Protein AF-A0A0R1JRR0-F1 (afdb_monomer_lite)

Organism: NCBI:txid1423773

Foldseek 3Di:
DDDDDDDDDDDDDDDDDDDDDDDDDDPDDPPPPPPPDDDDDDPVRVVVVVVVVVVVVVVVVVQVVVQVVPPHHPVVCVVLVQKDPALLRVLVVVVVLVVVVCVFFAPPWDKWKKKWWQAPPVRDIDMDTSVRSNVDDLVVQAFGKMKIWMDGVVLQKIKIWIWTHHRRMTGTDDIWMAGPNHTDDPVVSLVSQLVVRLVGGPCSVVVVDGSSSVD

Structure (mmCIF, N/CA/C/O backbone):
data_AF-A0A0R1JRR0-F1
#
_entry.id   AF-A0A0R1JRR0-F1
#
loop_
_atom_site.group_PDB
_atom_site.id
_atom_site.type_symbol
_atom_site.label_atom_id
_atom_site.label_alt_id
_atom_site.label_comp_id
_atom_site.label_asym_id
_atom_site.label_entity_id
_atom_site.label_seq_id
_atom_site.pdbx_PDB_ins_code
_atom_site.Cartn_x
_atom_site.Cartn_y
_atom_site.Cartn_z
_atom_site.occupancy
_atom_site.B_iso_or_equiv
_atom_site.auth_seq_id
_atom_site.auth_comp_id
_atom_site.auth_asym_id
_atom_site.auth_atom_id
_atom_site.pdbx_PDB_model_num
ATOM 1 N N . MET A 1 1 ? 13.578 39.186 34.281 1.00 38.97 1 MET A N 1
ATOM 2 C CA . MET A 1 1 ? 14.718 38.986 35.195 1.00 38.97 1 MET A CA 1
ATOM 3 C C . MET A 1 1 ? 15.803 38.293 34.380 1.00 38.97 1 MET A C 1
ATOM 5 O O . MET A 1 1 ? 15.626 37.143 34.007 1.00 38.97 1 MET A O 1
ATOM 9 N N . GLN A 1 2 ? 16.785 39.073 33.923 1.00 30.75 2 GLN A N 1
ATOM 10 C CA . GLN A 1 2 ? 17.883 38.668 33.036 1.00 30.75 2 GLN A CA 1
ATOM 11 C C . GLN A 1 2 ? 19.064 38.155 33.863 1.00 30.75 2 GLN A C 1
ATOM 13 O O . GLN A 1 2 ? 19.367 38.751 34.894 1.00 30.75 2 GLN A O 1
ATOM 18 N N . THR A 1 3 ? 19.806 37.184 33.332 1.00 33.12 3 THR A N 1
ATOM 19 C CA . THR A 1 3 ? 21.241 37.070 33.617 1.00 33.12 3 THR A CA 1
ATOM 20 C C . THR A 1 3 ? 21.977 36.581 32.374 1.00 33.12 3 THR A C 1
ATOM 22 O O . THR A 1 3 ? 21.712 35.510 31.837 1.00 33.12 3 THR A O 1
ATOM 25 N N . ARG A 1 4 ? 22.865 37.457 31.906 1.00 28.47 4 ARG A N 1
ATOM 26 C CA . ARG A 1 4 ? 23.788 37.374 30.774 1.00 28.47 4 ARG A CA 1
ATOM 27 C C . ARG A 1 4 ? 25.174 37.216 31.403 1.00 28.47 4 ARG A C 1
ATOM 29 O O . ARG A 1 4 ? 25.480 37.968 32.322 1.00 28.47 4 ARG A O 1
ATOM 36 N N . PHE A 1 5 ? 25.978 36.260 30.949 1.00 32.44 5 PHE A N 1
ATOM 37 C CA . PHE A 1 5 ? 27.387 36.164 31.336 1.00 32.44 5 PHE A CA 1
ATOM 38 C C . PHE A 1 5 ? 28.254 36.462 30.112 1.00 32.44 5 PHE A C 1
ATOM 40 O O . PHE A 1 5 ? 28.350 35.659 29.189 1.00 32.44 5 PHE A O 1
ATOM 47 N N . GLU A 1 6 ? 28.833 37.659 30.122 1.00 31.05 6 GLU A N 1
ATOM 48 C CA . GLU A 1 6 ? 30.025 38.041 29.368 1.00 31.05 6 GLU A CA 1
ATOM 49 C C . GLU A 1 6 ? 31.234 37.759 30.265 1.00 31.05 6 GLU A C 1
ATOM 51 O O . GLU A 1 6 ? 31.183 38.039 31.464 1.00 31.05 6 GLU A O 1
ATOM 56 N N . PHE A 1 7 ? 32.315 37.219 29.702 1.00 33.34 7 PHE A N 1
ATOM 57 C CA . PHE A 1 7 ? 33.626 37.295 30.337 1.00 33.34 7 PHE A CA 1
ATOM 58 C C . PHE A 1 7 ? 34.635 37.883 29.364 1.00 33.34 7 PHE A C 1
ATOM 60 O O . PHE A 1 7 ? 34.750 37.478 28.206 1.00 33.34 7 PHE A O 1
ATOM 67 N N . ASP A 1 8 ? 35.290 38.898 29.900 1.00 30.25 8 ASP A N 1
ATOM 68 C CA . ASP A 1 8 ? 36.105 39.897 29.253 1.00 30.25 8 ASP A CA 1
ATOM 69 C C . ASP A 1 8 ? 37.567 39.444 29.152 1.00 30.25 8 ASP A C 1
ATOM 71 O O . ASP A 1 8 ? 38.044 38.590 29.904 1.00 30.25 8 ASP A O 1
ATOM 75 N N . ARG A 1 9 ? 38.278 40.042 28.200 1.00 32.22 9 ARG A N 1
ATOM 76 C CA . ARG A 1 9 ? 39.712 39.853 27.963 1.00 32.22 9 ARG A CA 1
ATOM 77 C C . ARG A 1 9 ? 40.522 40.611 29.014 1.00 32.22 9 ARG A C 1
ATOM 79 O O . ARG A 1 9 ? 40.251 41.782 29.237 1.00 32.22 9 ARG A O 1
ATOM 86 N N . MET A 1 10 ? 41.624 40.038 29.502 1.00 28.09 10 MET A N 1
ATOM 87 C CA . MET A 1 10 ? 42.799 40.833 29.881 1.00 28.09 10 MET A CA 1
ATOM 88 C C . MET A 1 10 ? 44.109 40.104 29.563 1.00 28.09 10 MET A C 1
ATOM 90 O O . MET A 1 10 ? 44.341 38.960 29.938 1.00 28.09 10 MET A O 1
ATOM 94 N N . THR A 1 11 ? 44.927 40.833 28.816 1.00 31.42 11 THR A N 1
ATOM 95 C CA . THR A 1 11 ? 46.301 40.620 28.359 1.00 31.42 11 THR A CA 1
ATOM 96 C C . THR A 1 11 ? 47.338 40.877 29.452 1.00 31.42 11 THR A C 1
ATOM 98 O O . THR A 1 11 ? 47.251 41.920 30.098 1.00 31.42 11 THR A O 1
ATOM 101 N N . THR A 1 12 ? 48.395 40.058 29.514 1.00 31.77 12 THR A N 1
ATOM 102 C CA . THR A 1 12 ? 49.757 40.511 29.873 1.00 31.77 12 THR A CA 1
ATOM 103 C C . THR A 1 12 ? 50.825 39.493 29.436 1.00 31.77 12 THR A C 1
ATOM 105 O O . THR A 1 12 ? 50.903 38.384 29.948 1.00 31.77 12 THR A O 1
ATOM 108 N N . GLU A 1 13 ? 51.664 39.906 28.490 1.00 28.34 13 GLU A N 1
ATOM 109 C CA . GLU A 1 13 ? 53.030 39.419 28.212 1.00 28.34 13 GLU A CA 1
ATOM 110 C C . GLU A 1 13 ? 54.017 40.537 28.652 1.00 28.34 13 GLU A C 1
ATOM 112 O O . GLU A 1 13 ? 53.525 41.626 28.973 1.00 28.34 13 GLU A O 1
ATOM 117 N N . PRO A 1 14 ? 55.370 40.418 28.579 1.00 44.47 14 PRO A N 1
ATOM 118 C CA . PRO A 1 14 ? 56.262 39.260 28.339 1.00 44.47 14 PRO A CA 1
ATOM 119 C C . PRO A 1 14 ? 57.506 39.226 29.285 1.00 44.47 14 PRO A C 1
ATOM 121 O O . PRO A 1 14 ? 57.771 40.183 30.011 1.00 44.47 14 PRO A O 1
ATOM 124 N N . SER A 1 15 ? 58.349 38.178 29.214 1.00 27.86 15 SER A N 1
ATOM 125 C CA . SER A 1 15 ? 59.789 38.283 28.835 1.00 27.86 15 SER A CA 1
ATOM 126 C C . SER A 1 15 ? 60.658 37.067 29.234 1.00 27.86 15 SER A C 1
ATOM 128 O O . SER A 1 15 ? 60.927 36.865 30.411 1.00 27.86 15 SER A O 1
ATOM 130 N N . ILE A 1 16 ? 61.111 36.322 28.207 1.00 30.78 16 ILE A N 1
ATOM 131 C CA . ILE A 1 16 ? 62.502 35.923 27.842 1.00 30.78 16 ILE A CA 1
ATOM 132 C C . ILE A 1 16 ? 63.359 35.280 28.968 1.00 30.78 16 ILE A C 1
ATOM 134 O O . ILE A 1 16 ? 63.593 35.889 30.000 1.00 30.78 16 ILE A O 1
ATOM 138 N N . VAL A 1 17 ?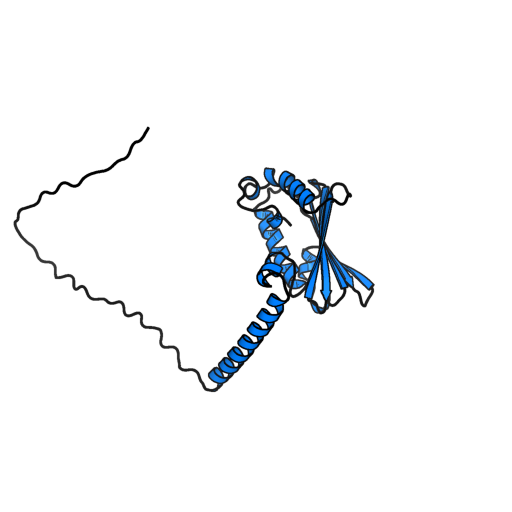 63.880 34.049 28.828 1.00 29.25 17 VAL A N 1
ATOM 139 C CA . VAL A 1 17 ? 65.135 33.697 28.114 1.00 29.25 17 VAL A CA 1
ATOM 140 C C . VAL A 1 17 ? 65.209 32.170 27.864 1.00 29.25 17 VAL A C 1
ATOM 142 O O . VAL A 1 17 ? 65.010 31.403 28.797 1.00 29.25 17 VAL A O 1
ATOM 145 N N . SER A 1 18 ? 65.554 31.813 26.611 1.00 30.66 18 SER A N 1
ATOM 146 C CA . SER A 1 18 ? 66.359 30.686 26.062 1.00 30.66 18 SER A CA 1
ATOM 147 C C . SER A 1 18 ? 66.235 29.271 26.652 1.00 30.66 18 SER A C 1
ATOM 149 O O . SER A 1 18 ? 66.223 29.080 27.851 1.00 30.66 18 SER A O 1
ATOM 151 N N . SER A 1 19 ? 66.311 28.168 25.913 1.00 30.50 19 SER A N 1
ATOM 152 C CA . SER A 1 19 ? 66.687 27.837 24.537 1.00 30.50 19 SER A CA 1
ATOM 153 C C . SER A 1 19 ? 66.460 26.327 24.460 1.00 30.50 19 SER A C 1
ATOM 155 O O . SER A 1 19 ? 66.935 25.645 25.357 1.00 30.50 19 SER A O 1
ATOM 157 N N . GLU A 1 20 ? 65.827 25.800 23.414 1.00 32.06 20 GLU A N 1
ATOM 158 C CA . GLU A 1 20 ? 66.354 24.643 22.676 1.00 32.06 20 GLU A CA 1
ATOM 159 C C . GLU A 1 20 ? 65.428 24.278 21.510 1.00 32.06 20 GLU A C 1
ATOM 161 O O . GLU A 1 20 ? 64.244 23.999 21.667 1.00 32.06 20 GLU A O 1
ATOM 166 N N . LYS A 1 21 ? 66.030 24.359 20.318 1.00 43.78 21 LYS A N 1
ATOM 167 C CA . LYS A 1 21 ? 65.751 23.646 19.066 1.00 43.78 21 LYS A CA 1
ATOM 168 C C . LYS A 1 21 ? 64.541 22.711 19.107 1.00 43.78 21 LYS A C 1
ATOM 170 O O . LYS A 1 21 ? 64.605 21.739 19.834 1.00 43.78 21 LYS A O 1
ATOM 175 N N . HIS A 1 22 ? 63.569 22.903 18.218 1.00 35.38 22 HIS A N 1
ATOM 176 C CA . HIS A 1 22 ? 63.036 21.867 17.317 1.00 35.38 22 HIS A CA 1
ATOM 177 C C . HIS A 1 22 ? 62.419 22.572 16.099 1.00 35.38 22 HIS A C 1
ATOM 179 O O . HIS A 1 22 ? 61.974 23.714 16.185 1.00 35.38 22 HIS A O 1
ATOM 185 N N . GLY A 1 23 ? 62.559 21.929 14.943 1.00 34.88 23 GLY A N 1
ATOM 186 C CA . GLY A 1 23 ? 62.540 22.545 13.621 1.00 34.88 23 GLY A CA 1
ATOM 187 C C . GLY A 1 23 ? 61.256 23.274 13.238 1.00 34.88 23 GLY A C 1
ATOM 188 O O . GLY A 1 23 ? 60.168 22.997 13.734 1.00 34.88 23 GLY A O 1
ATOM 189 N N . ALA A 1 24 ? 61.432 24.199 12.297 1.00 34.38 24 ALA A N 1
ATOM 190 C CA . ALA A 1 24 ? 60.369 24.848 11.551 1.00 34.38 24 ALA A CA 1
ATOM 191 C C . ALA A 1 24 ? 59.314 23.822 11.114 1.00 34.38 24 ALA A C 1
ATOM 193 O O . ALA A 1 24 ? 59.644 22.855 10.432 1.00 34.38 24 ALA A O 1
ATOM 194 N N . ILE A 1 25 ? 58.057 24.044 11.501 1.00 35.56 25 ILE A N 1
ATOM 195 C CA . ILE A 1 25 ? 56.919 23.319 10.936 1.00 35.56 25 ILE A CA 1
ATOM 196 C C . ILE A 1 25 ? 56.770 23.833 9.501 1.00 35.56 25 ILE A C 1
ATOM 198 O O . ILE A 1 25 ? 56.432 25.008 9.319 1.00 35.56 25 ILE A O 1
ATOM 202 N N . PRO A 1 26 ? 57.028 23.016 8.467 1.00 38.56 26 PRO A N 1
ATOM 203 C CA . PRO A 1 26 ? 56.685 23.404 7.120 1.00 38.56 26 PRO A CA 1
ATOM 204 C C . PRO A 1 26 ? 55.168 23.273 7.000 1.00 38.56 26 PRO A C 1
ATOM 206 O O . PRO A 1 26 ? 54.603 22.184 7.095 1.00 38.56 26 PRO A O 1
ATOM 209 N N . VAL A 1 27 ? 54.496 24.401 6.787 1.00 47.56 27 VAL A N 1
ATOM 210 C CA . VAL A 1 27 ? 53.149 24.410 6.220 1.00 47.56 27 VAL A CA 1
ATOM 211 C C . VAL A 1 27 ? 53.297 23.924 4.782 1.00 47.56 27 VAL A C 1
ATOM 213 O O . VAL A 1 27 ? 53.654 24.688 3.891 1.00 47.56 27 VAL A O 1
ATOM 216 N N . THR A 1 28 ? 53.143 22.625 4.552 1.00 49.25 28 THR A N 1
ATOM 217 C CA . THR A 1 28 ? 53.031 22.068 3.200 1.00 49.25 28 THR A CA 1
ATOM 218 C C . THR A 1 28 ? 52.391 20.694 3.263 1.00 49.25 28 THR A C 1
ATOM 220 O O . THR A 1 28 ? 53.053 19.681 3.436 1.00 49.25 28 THR A O 1
ATOM 223 N N . ALA A 1 29 ? 51.079 20.675 3.089 1.00 44.16 29 ALA A N 1
ATOM 224 C CA . ALA A 1 29 ? 50.397 19.606 2.383 1.00 44.16 29 ALA A CA 1
ATOM 225 C C . ALA A 1 29 ? 49.039 20.163 1.970 1.00 44.16 29 ALA A C 1
ATOM 227 O O . ALA A 1 29 ? 48.036 20.010 2.661 1.00 44.16 29 ALA A O 1
ATOM 228 N N . THR A 1 30 ? 49.017 20.857 0.834 1.00 50.59 30 THR A N 1
ATOM 229 C CA . THR A 1 30 ? 47.833 20.834 -0.018 1.00 50.59 30 THR A CA 1
ATOM 230 C C . THR A 1 30 ? 47.628 19.360 -0.335 1.00 50.59 30 THR A C 1
ATOM 232 O O . THR A 1 30 ? 48.368 18.788 -1.136 1.00 50.59 30 THR A O 1
ATOM 235 N N . GLU A 1 31 ? 46.741 18.708 0.409 1.00 49.38 31 GLU A N 1
ATOM 236 C CA . GLU A 1 31 ? 46.371 17.320 0.192 1.00 49.38 31 GLU A CA 1
ATOM 237 C C . GLU A 1 31 ? 45.709 17.285 -1.187 1.00 49.38 31 GLU A C 1
ATOM 239 O O . GLU A 1 31 ? 44.546 17.644 -1.368 1.00 49.38 31 GLU A O 1
ATOM 244 N N . ASN A 1 32 ? 46.526 17.008 -2.205 1.00 52.44 32 ASN A N 1
ATOM 245 C CA . ASN A 1 32 ? 46.079 16.821 -3.570 1.00 52.44 32 ASN A CA 1
ATOM 246 C C . ASN A 1 32 ? 45.096 15.657 -3.527 1.00 52.44 32 ASN A C 1
ATOM 248 O O . ASN A 1 32 ? 45.510 14.500 -3.470 1.00 52.44 32 ASN A O 1
ATOM 252 N N . LEU A 1 33 ? 43.801 15.969 -3.547 1.00 54.16 33 LEU A N 1
ATOM 253 C CA . LEU A 1 33 ? 42.745 15.024 -3.868 1.00 54.16 33 LEU A CA 1
ATOM 254 C C . LEU A 1 33 ? 43.035 14.508 -5.280 1.00 54.16 33 LEU A C 1
ATOM 256 O O . LEU A 1 33 ? 42.590 15.075 -6.277 1.00 54.16 33 LEU A O 1
ATOM 260 N N . GLN A 1 34 ? 43.860 13.464 -5.373 1.00 56.19 34 GLN A N 1
ATOM 261 C CA . GLN A 1 34 ? 44.057 12.707 -6.594 1.00 56.19 34 GLN A CA 1
ATOM 262 C C . GLN A 1 34 ? 42.710 12.084 -6.926 1.00 56.19 34 GLN A C 1
ATOM 264 O O . GLN A 1 34 ? 42.308 11.081 -6.340 1.00 56.19 34 GLN A O 1
ATOM 269 N N . ILE A 1 35 ? 41.992 12.721 -7.849 1.00 66.94 35 ILE A N 1
ATOM 270 C CA . ILE A 1 35 ? 40.802 12.144 -8.457 1.00 66.94 35 ILE A CA 1
ATOM 271 C C . ILE A 1 35 ? 41.259 10.810 -9.057 1.00 66.94 35 ILE A C 1
ATOM 273 O O . ILE A 1 35 ? 42.156 10.826 -9.910 1.00 66.94 35 ILE A O 1
ATOM 277 N N . PRO A 1 36 ? 40.723 9.661 -8.607 1.00 68.94 36 PRO A N 1
ATOM 278 C CA . PRO A 1 36 ? 41.126 8.376 -9.149 1.00 68.94 36 PRO A CA 1
ATOM 279 C C . PRO A 1 36 ? 40.925 8.404 -10.665 1.00 68.94 36 PRO A C 1
ATOM 281 O O . PRO A 1 36 ? 39.821 8.659 -11.151 1.00 68.94 36 PRO A O 1
ATOM 284 N N . GLN A 1 37 ? 42.010 8.195 -11.417 1.00 73.19 37 GLN A N 1
ATOM 285 C CA . GLN A 1 37 ? 41.939 8.133 -12.871 1.00 73.19 37 GLN A CA 1
ATOM 286 C C . GLN A 1 37 ? 41.242 6.836 -13.267 1.00 73.19 37 GLN A C 1
ATOM 288 O O . GLN A 1 37 ? 41.843 5.764 -13.307 1.00 73.19 37 GLN A O 1
ATOM 293 N N . LEU A 1 38 ? 39.941 6.942 -13.517 1.00 78.06 38 LEU A N 1
ATOM 294 C CA . LEU A 1 38 ? 39.160 5.867 -14.103 1.00 78.06 38 LEU A CA 1
ATOM 295 C C . LEU A 1 38 ? 39.591 5.664 -15.567 1.00 78.06 38 LEU A C 1
ATOM 297 O O . LEU A 1 38 ? 39.916 6.639 -16.252 1.00 78.06 38 LEU A O 1
ATOM 301 N N . PRO A 1 39 ? 39.602 4.415 -16.065 1.00 83.25 39 PRO A N 1
ATOM 302 C CA . PRO A 1 39 ? 39.951 4.137 -17.452 1.00 83.25 39 PRO A CA 1
ATOM 303 C C . PRO A 1 39 ? 38.984 4.842 -18.411 1.00 83.25 39 PRO A C 1
ATOM 305 O O . PRO A 1 39 ? 37.788 4.960 -18.139 1.00 83.25 39 PRO A O 1
ATOM 308 N N . ALA A 1 40 ? 39.501 5.289 -19.558 1.00 87.12 40 ALA A N 1
ATOM 309 C CA . ALA A 1 40 ? 38.680 5.905 -20.593 1.00 87.12 40 ALA A CA 1
ATOM 310 C C . ALA A 1 40 ? 37.629 4.916 -21.127 1.00 87.12 40 ALA A C 1
ATOM 312 O O . ALA A 1 40 ? 37.921 3.738 -21.344 1.00 87.12 40 ALA A O 1
ATOM 313 N N . PHE A 1 41 ? 36.417 5.409 -21.395 1.00 91.62 41 PHE A N 1
ATOM 314 C CA . PHE A 1 41 ? 35.350 4.583 -21.953 1.00 91.62 41 PHE A CA 1
ATOM 315 C C . PHE A 1 41 ? 35.713 4.048 -23.343 1.00 91.62 41 PHE A C 1
ATOM 317 O O . PHE A 1 41 ? 36.129 4.792 -24.237 1.00 91.62 41 PHE A O 1
ATOM 324 N N . THR A 1 42 ? 35.484 2.753 -23.545 1.00 95.00 42 THR A N 1
ATOM 325 C CA . THR A 1 42 ? 35.537 2.115 -24.866 1.00 95.00 42 THR A CA 1
ATOM 326 C C . THR A 1 42 ? 34.412 2.626 -25.775 1.00 95.00 42 THR A C 1
ATOM 328 O O . THR A 1 42 ? 33.422 3.191 -25.311 1.00 95.00 42 THR A O 1
ATOM 331 N N . ALA A 1 43 ? 34.519 2.396 -27.088 1.00 93.38 43 ALA A N 1
ATOM 332 C CA . ALA A 1 43 ? 33.465 2.771 -28.036 1.00 93.38 43 ALA A CA 1
ATOM 333 C C . ALA A 1 43 ? 32.108 2.117 -27.710 1.00 93.38 43 ALA A C 1
ATOM 335 O O . ALA A 1 43 ? 31.076 2.775 -27.796 1.00 93.38 43 ALA A O 1
ATOM 336 N N . HIS A 1 44 ? 32.116 0.854 -27.271 1.00 94.88 44 HIS A N 1
ATOM 337 C CA . HIS A 1 44 ? 30.900 0.151 -26.866 1.00 94.88 44 HIS A CA 1
ATOM 338 C C . HIS A 1 44 ? 30.263 0.769 -25.612 1.00 94.88 44 HIS A C 1
ATOM 340 O O . HIS A 1 44 ? 29.059 1.003 -25.590 1.00 94.88 44 HIS A O 1
ATOM 346 N N . GLN A 1 45 ? 31.068 1.101 -24.595 1.00 95.56 45 GLN A N 1
ATOM 347 C CA . GLN A 1 45 ? 30.576 1.768 -23.383 1.00 95.56 45 GLN A CA 1
ATOM 348 C C . GLN A 1 45 ? 29.992 3.150 -23.685 1.00 95.56 45 GLN A C 1
ATOM 350 O O . GLN A 1 45 ? 28.949 3.489 -23.140 1.00 95.56 45 GLN A O 1
ATOM 355 N N . ARG A 1 46 ? 30.621 3.927 -24.578 1.00 96.38 46 ARG A N 1
ATOM 356 C CA . ARG A 1 46 ? 30.072 5.218 -25.023 1.00 96.38 46 ARG A CA 1
ATOM 357 C C . ARG A 1 46 ? 28.708 5.051 -25.695 1.00 96.38 46 ARG A C 1
ATOM 359 O O . ARG A 1 46 ? 27.773 5.727 -25.298 1.00 96.38 46 ARG A O 1
ATOM 366 N N . ALA A 1 47 ? 28.561 4.081 -26.598 1.00 96.06 47 ALA A N 1
ATOM 367 C CA . ALA A 1 47 ? 27.277 3.809 -27.246 1.00 96.06 47 ALA A CA 1
ATOM 368 C C . ALA A 1 47 ? 26.172 3.388 -26.254 1.00 96.06 47 ALA A C 1
ATOM 370 O O . ALA A 1 47 ? 25.026 3.804 -26.401 1.00 96.06 47 ALA A O 1
ATOM 371 N N . LEU A 1 48 ? 26.502 2.592 -25.227 1.00 96.44 48 LEU A N 1
ATOM 372 C CA . LEU A 1 48 ? 25.551 2.248 -24.159 1.00 96.44 48 LEU A CA 1
ATOM 373 C C . LEU A 1 48 ? 25.148 3.475 -23.329 1.00 96.44 48 LEU A C 1
ATOM 375 O O . LEU A 1 48 ? 23.986 3.596 -22.944 1.00 96.44 48 LEU A O 1
ATOM 379 N N . LEU A 1 49 ? 26.090 4.383 -23.057 1.00 95.81 49 LEU A N 1
ATOM 380 C CA . LEU A 1 49 ? 25.808 5.632 -22.350 1.00 95.81 49 LEU A CA 1
ATOM 381 C C . LEU A 1 49 ? 24.919 6.561 -23.180 1.00 95.81 49 LEU A C 1
ATOM 383 O O . LEU A 1 49 ? 23.966 7.106 -22.635 1.00 95.81 49 LEU A O 1
ATOM 387 N N . ASP A 1 50 ? 25.172 6.685 -24.483 1.00 97.00 50 ASP A N 1
ATOM 388 C CA . ASP A 1 50 ? 24.330 7.478 -25.385 1.00 97.00 50 ASP A CA 1
ATOM 389 C C . ASP A 1 50 ? 22.887 6.943 -25.391 1.00 97.00 50 ASP A C 1
ATOM 391 O O . ASP A 1 50 ? 21.942 7.701 -25.169 1.00 97.00 50 ASP A O 1
ATOM 395 N N . GLN A 1 51 ? 22.711 5.619 -25.511 1.00 96.19 51 GLN A N 1
ATOM 396 C CA . GLN A 1 51 ? 21.393 4.978 -25.405 1.00 96.19 51 GLN A CA 1
ATOM 397 C C . GLN A 1 51 ? 20.726 5.236 -24.050 1.00 96.19 51 GLN A C 1
ATOM 399 O O . GLN A 1 51 ? 19.530 5.526 -23.984 1.00 96.19 51 GLN A O 1
ATOM 404 N N . PHE A 1 52 ? 21.487 5.144 -22.958 1.00 96.25 52 PHE A N 1
ATOM 405 C CA . PHE A 1 52 ? 20.981 5.444 -21.625 1.00 96.25 52 PHE A CA 1
ATOM 406 C C . PHE A 1 52 ? 20.523 6.903 -21.505 1.00 96.25 52 PHE A C 1
ATOM 408 O O . PHE A 1 52 ? 19.441 7.153 -20.973 1.00 96.25 52 PHE A O 1
ATOM 415 N N . PHE A 1 53 ? 21.299 7.868 -22.008 1.00 96.56 53 PHE A N 1
ATOM 416 C CA . PHE A 1 53 ? 20.934 9.284 -21.955 1.00 96.56 53 PHE A CA 1
ATOM 417 C C . PHE A 1 53 ? 19.669 9.579 -22.762 1.00 96.56 53 PHE A C 1
ATOM 419 O O . PHE A 1 53 ? 18.792 10.284 -22.261 1.00 96.56 53 PHE A O 1
ATOM 426 N N . GLU A 1 54 ? 19.525 8.990 -23.950 1.00 96.25 54 GLU A N 1
ATOM 427 C CA . GLU A 1 54 ? 18.308 9.115 -24.756 1.00 96.25 54 GLU A CA 1
ATOM 428 C C . GLU A 1 54 ? 17.078 8.542 -24.040 1.00 96.25 54 GLU A C 1
ATOM 430 O O . GLU A 1 54 ? 16.035 9.196 -23.967 1.00 96.25 54 GLU A O 1
ATOM 435 N N . LEU A 1 55 ? 17.190 7.334 -23.477 1.00 96.19 55 LEU A N 1
ATOM 436 C CA . LEU A 1 55 ? 16.098 6.702 -22.732 1.00 96.19 55 LEU A CA 1
ATOM 437 C C . LEU A 1 55 ? 15.728 7.502 -21.481 1.00 96.19 55 LEU A C 1
ATOM 439 O O . LEU A 1 55 ? 14.546 7.695 -21.203 1.00 96.19 55 LEU A O 1
ATOM 443 N N . ASN A 1 56 ? 16.723 8.003 -20.750 1.00 95.19 56 ASN A N 1
ATOM 444 C CA . ASN A 1 56 ? 16.504 8.819 -19.563 1.00 95.19 56 ASN A CA 1
ATOM 445 C C . ASN A 1 56 ? 15.814 10.146 -19.903 1.00 95.19 56 ASN A C 1
ATOM 447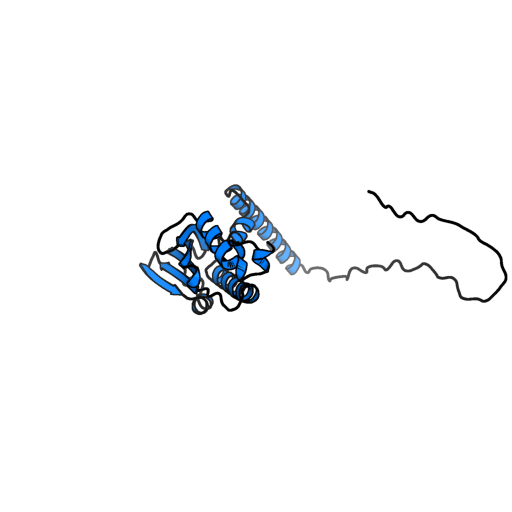 O O . ASN A 1 56 ? 14.957 10.596 -19.146 1.00 95.19 56 ASN A O 1
ATOM 451 N N . GLN A 1 57 ? 16.144 10.760 -21.043 1.00 95.75 57 GLN A N 1
ATOM 452 C CA . GLN A 1 57 ? 15.451 11.964 -21.496 1.00 95.75 57 GLN A CA 1
ATOM 453 C C . GLN A 1 57 ? 13.985 11.662 -21.823 1.00 95.75 57 GLN A C 1
ATOM 455 O O . GLN A 1 57 ? 13.100 12.317 -21.281 1.00 95.75 57 GLN A O 1
ATOM 460 N N . ARG A 1 58 ? 13.709 10.601 -22.594 1.00 95.38 58 ARG A N 1
ATOM 461 C CA . ARG A 1 58 ? 12.328 10.183 -22.901 1.00 95.38 58 ARG A CA 1
ATOM 462 C C . ARG A 1 58 ? 11.523 9.844 -21.647 1.00 95.38 58 ARG A C 1
ATOM 464 O O . ARG A 1 58 ? 10.339 10.169 -21.567 1.00 95.38 58 ARG A O 1
ATOM 471 N N . TYR A 1 59 ? 12.158 9.196 -20.671 1.00 93.44 59 TYR A N 1
ATOM 472 C CA . TYR A 1 59 ? 11.552 8.919 -19.372 1.00 93.44 59 TYR A CA 1
ATOM 473 C C . TYR A 1 59 ? 11.177 10.215 -18.648 1.00 93.44 59 TYR A C 1
ATOM 475 O O . TYR A 1 59 ? 10.046 10.336 -18.190 1.00 93.44 59 TYR A O 1
ATOM 483 N N . LYS A 1 60 ? 12.090 11.192 -18.578 1.00 92.88 60 LYS A N 1
ATOM 484 C CA . LYS A 1 60 ? 11.826 12.496 -17.953 1.00 92.88 60 LYS A CA 1
ATOM 485 C C . LYS A 1 60 ? 10.691 13.244 -18.641 1.00 92.88 60 LYS A C 1
ATOM 487 O O . LYS A 1 60 ? 9.830 13.766 -17.945 1.00 92.88 60 LYS A O 1
ATOM 492 N N . ASP A 1 61 ? 10.665 13.250 -19.970 1.00 94.62 61 ASP A N 1
ATOM 493 C CA . ASP A 1 61 ? 9.609 13.916 -20.737 1.00 94.62 61 ASP A CA 1
ATOM 494 C C . ASP A 1 61 ? 8.243 13.259 -20.464 1.00 94.62 61 ASP A C 1
ATOM 496 O O . ASP A 1 61 ? 7.262 13.941 -20.175 1.00 94.62 61 ASP A O 1
ATOM 500 N N . SER A 1 62 ? 8.196 11.920 -20.457 1.00 92.56 62 SER A N 1
ATOM 501 C CA . SER A 1 62 ? 6.975 11.155 -20.155 1.00 92.56 62 SER A CA 1
ATOM 502 C C . SER A 1 62 ? 6.513 11.346 -18.708 1.00 92.56 62 SER A C 1
ATOM 504 O O . SER A 1 62 ? 5.318 11.474 -18.446 1.00 92.56 62 SER A O 1
ATOM 506 N N . LEU A 1 63 ? 7.457 11.370 -17.763 1.00 91.12 63 LEU A N 1
ATOM 507 C CA . LEU A 1 63 ? 7.195 11.639 -16.353 1.00 91.12 63 LEU A CA 1
ATOM 508 C C . LEU A 1 63 ? 6.611 13.039 -16.178 1.00 91.12 63 LEU A C 1
ATOM 510 O O . LEU A 1 63 ? 5.593 13.185 -15.510 1.00 91.12 63 LEU A O 1
ATOM 514 N N . HIS A 1 64 ? 7.223 14.043 -16.804 1.00 90.25 64 HIS A N 1
ATOM 515 C CA . HIS A 1 64 ? 6.757 15.419 -16.725 1.00 90.25 64 HIS A CA 1
ATOM 516 C C . HIS A 1 64 ? 5.333 15.551 -17.266 1.00 90.25 64 HIS A C 1
ATOM 518 O O . HIS A 1 64 ? 4.470 16.065 -16.568 1.00 90.25 64 HIS A O 1
ATOM 524 N N . GLN A 1 65 ? 5.056 14.984 -18.442 1.00 90.69 65 GLN A N 1
ATOM 525 C CA . GLN A 1 65 ? 3.717 14.984 -19.029 1.00 90.69 65 GLN A CA 1
ATOM 526 C C . GLN A 1 65 ? 2.680 14.287 -18.130 1.00 90.69 65 GLN A C 1
ATOM 528 O O . GLN A 1 65 ? 1.550 14.759 -17.984 1.00 90.69 65 GLN A O 1
ATOM 533 N N . ALA A 1 66 ? 3.046 13.158 -17.516 1.00 88.81 66 ALA A N 1
ATOM 534 C CA . ALA A 1 66 ? 2.171 12.475 -16.571 1.00 88.81 66 ALA A CA 1
ATOM 535 C C . ALA A 1 66 ? 1.903 13.353 -15.340 1.00 88.81 66 ALA A C 1
ATOM 537 O O . ALA A 1 66 ? 0.751 13.514 -14.947 1.00 88.81 66 ALA A O 1
ATOM 538 N N . GLU A 1 67 ? 2.937 13.957 -14.759 1.00 91.69 67 GLU A N 1
ATOM 539 C CA . GLU A 1 67 ? 2.812 14.824 -13.586 1.00 91.69 67 GLU A CA 1
ATOM 540 C C . GLU A 1 67 ? 2.064 16.128 -13.880 1.00 91.69 67 GLU A C 1
ATOM 542 O O . GLU A 1 67 ? 1.334 16.581 -13.010 1.00 91.69 67 GLU A O 1
ATOM 547 N N . GLU A 1 68 ? 2.154 16.690 -15.089 1.00 89.50 68 GLU A N 1
ATOM 548 C CA . GLU A 1 68 ? 1.335 17.834 -15.525 1.00 89.50 68 GLU A CA 1
ATOM 549 C C . GLU A 1 68 ? -0.159 17.493 -15.583 1.00 89.50 68 GLU A C 1
ATOM 551 O O . GLU A 1 68 ? -1.010 18.336 -15.297 1.00 89.50 68 GLU A O 1
ATOM 556 N N . SER A 1 69 ? -0.492 16.252 -15.952 1.00 89.81 69 SER A N 1
ATOM 557 C CA . SER A 1 69 ? -1.881 15.775 -15.957 1.00 89.81 69 SER A CA 1
ATOM 558 C C . SER A 1 69 ? -2.416 15.463 -14.556 1.00 89.81 69 SER A C 1
ATOM 560 O O . SER A 1 69 ? -3.629 15.393 -14.344 1.00 89.81 69 SER A O 1
ATOM 562 N N . LEU A 1 70 ? -1.513 15.273 -13.595 1.00 86.88 70 LEU A N 1
ATOM 563 C CA . LEU A 1 70 ? -1.819 14.987 -12.205 1.00 86.88 70 LEU A CA 1
ATOM 564 C C . LEU A 1 70 ? -1.748 16.275 -11.372 1.00 86.88 70 LEU A C 1
ATOM 566 O O . LEU A 1 70 ? -1.120 17.259 -11.733 1.00 86.88 70 LEU A O 1
ATOM 570 N N . THR A 1 71 ? -2.396 16.296 -10.209 1.00 83.94 71 THR A N 1
ATOM 571 C CA . THR A 1 71 ? -2.374 17.484 -9.331 1.00 83.94 71 THR A CA 1
ATOM 572 C C . THR A 1 71 ? -1.139 17.544 -8.423 1.00 83.94 71 THR A C 1
ATOM 574 O O . THR A 1 71 ? -0.981 18.495 -7.659 1.00 83.94 71 THR A O 1
ATOM 577 N N . MET A 1 72 ? -0.276 16.524 -8.468 1.00 88.25 72 MET A N 1
ATOM 578 C CA . MET A 1 72 ? 0.950 16.393 -7.674 1.00 88.25 72 MET A CA 1
ATOM 579 C C . MET A 1 72 ? 1.920 15.400 -8.335 1.00 88.25 72 MET A C 1
ATOM 581 O O . MET A 1 72 ? 1.529 14.639 -9.220 1.00 88.25 72 MET A O 1
ATOM 585 N N . SER A 1 73 ? 3.171 15.366 -7.863 1.00 89.69 73 SER A N 1
ATOM 586 C CA . SER A 1 73 ? 4.197 14.454 -8.391 1.00 89.69 73 SER A CA 1
ATOM 587 C C . SER A 1 73 ? 3.828 12.977 -8.206 1.00 89.69 73 SER A C 1
ATOM 589 O O . SER A 1 73 ? 3.211 12.602 -7.201 1.00 89.69 73 SER A O 1
ATOM 591 N N . LEU A 1 74 ? 4.284 12.104 -9.109 1.00 87.62 74 LEU A N 1
ATOM 592 C CA . LEU A 1 74 ? 4.105 10.653 -8.976 1.00 87.62 74 LEU A CA 1
ATOM 593 C C . LEU A 1 74 ? 4.758 10.121 -7.699 1.00 87.62 74 LEU A C 1
ATOM 595 O O . LEU A 1 74 ? 4.235 9.204 -7.064 1.00 87.62 74 LEU A O 1
ATOM 599 N N . THR A 1 75 ? 5.867 10.730 -7.278 1.00 87.75 75 THR A N 1
ATOM 600 C CA . THR A 1 75 ? 6.511 10.408 -5.999 1.00 87.75 75 THR A CA 1
ATOM 601 C C . THR A 1 75 ? 5.551 10.641 -4.834 1.00 87.75 75 THR A C 1
ATOM 603 O O . THR A 1 75 ? 5.409 9.776 -3.971 1.00 87.75 75 THR A O 1
ATOM 606 N N . THR A 1 76 ? 4.824 11.760 -4.840 1.00 89.06 76 THR A N 1
ATOM 607 C CA . THR A 1 76 ? 3.812 12.073 -3.825 1.00 89.06 76 THR A CA 1
ATOM 608 C C . THR A 1 76 ? 2.636 11.094 -3.877 1.00 89.06 76 THR A C 1
ATOM 610 O O . THR A 1 76 ? 2.194 10.640 -2.822 1.00 89.06 76 THR A O 1
ATOM 613 N N . TYR A 1 77 ? 2.160 10.694 -5.063 1.00 89.12 77 TYR A N 1
ATOM 614 C CA . TYR A 1 77 ? 1.127 9.651 -5.184 1.00 89.12 77 TYR A CA 1
ATOM 615 C C . TYR A 1 77 ? 1.582 8.324 -4.561 1.00 89.12 77 TYR A C 1
ATOM 617 O O . TYR A 1 77 ? 0.84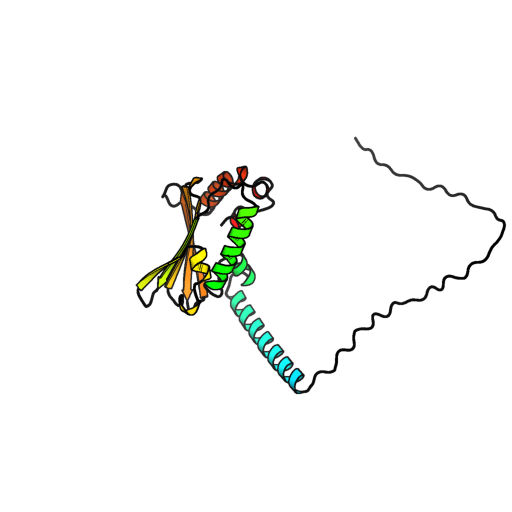2 7.725 -3.775 1.00 89.12 77 TYR A O 1
ATOM 625 N N . ARG A 1 78 ? 2.813 7.883 -4.846 1.00 87.69 78 ARG A N 1
ATOM 626 C CA . ARG A 1 78 ? 3.373 6.642 -4.282 1.00 87.69 78 ARG A CA 1
ATOM 627 C C . ARG A 1 78 ? 3.542 6.728 -2.766 1.00 87.69 78 ARG A C 1
ATOM 629 O O . ARG A 1 78 ? 3.117 5.820 -2.057 1.00 87.69 78 ARG A O 1
ATOM 636 N N . GLN A 1 79 ? 4.078 7.837 -2.253 1.00 86.50 79 GLN A N 1
ATOM 637 C CA . GLN A 1 79 ? 4.214 8.076 -0.808 1.00 86.50 79 GLN A CA 1
ATOM 638 C C . GLN A 1 79 ? 2.858 8.057 -0.085 1.00 86.50 79 GLN A C 1
ATOM 640 O O . GLN A 1 79 ? 2.752 7.533 1.023 1.00 86.50 79 GLN A O 1
ATOM 645 N N . ASN A 1 80 ? 1.806 8.563 -0.735 1.00 88.06 80 ASN A N 1
ATOM 646 C CA . ASN A 1 80 ? 0.434 8.537 -0.224 1.00 88.06 80 ASN A CA 1
ATOM 647 C C . ASN A 1 80 ? -0.329 7.250 -0.563 1.00 88.06 80 ASN A C 1
ATOM 649 O O . ASN A 1 80 ? -1.537 7.179 -0.327 1.00 88.06 80 ASN A O 1
ATOM 653 N N . ARG A 1 81 ? 0.360 6.219 -1.077 1.00 90.19 81 ARG A N 1
ATOM 654 C CA . ARG A 1 81 ? -0.206 4.882 -1.329 1.00 90.19 81 ARG A CA 1
ATOM 655 C C . ARG A 1 81 ? -1.352 4.916 -2.340 1.00 90.19 81 ARG A C 1
ATOM 657 O O . ARG A 1 81 ? -2.278 4.102 -2.280 1.00 90.19 81 ARG A O 1
ATOM 664 N N . MET A 1 82 ? -1.295 5.892 -3.244 1.00 92.25 82 MET A N 1
ATOM 665 C CA . MET A 1 82 ? -2.304 6.129 -4.268 1.00 92.25 82 MET A CA 1
ATOM 666 C C . MET A 1 82 ? -2.015 5.371 -5.566 1.00 92.25 82 MET A C 1
ATOM 668 O O . MET A 1 82 ? -2.914 5.196 -6.384 1.00 92.25 82 MET A O 1
ATOM 672 N N . CYS A 1 83 ? -0.787 4.898 -5.764 1.00 93.62 83 CYS A N 1
ATOM 673 C CA . CYS A 1 83 ? -0.464 3.986 -6.850 1.00 93.62 83 CYS A CA 1
ATOM 674 C C . CYS A 1 83 ? 0.688 3.051 -6.481 1.00 93.62 83 CYS A C 1
ATOM 676 O O . CYS A 1 83 ? 1.554 3.402 -5.675 1.00 93.62 83 CYS A O 1
ATOM 678 N N . TYR A 1 84 ? 0.692 1.873 -7.101 1.00 94.94 84 TYR A N 1
ATOM 679 C CA . TYR A 1 84 ? 1.768 0.891 -7.005 1.00 94.94 84 TYR A CA 1
ATOM 680 C C . TYR A 1 84 ? 2.087 0.323 -8.385 1.00 94.94 84 TYR A C 1
ATOM 682 O O . TYR A 1 84 ? 1.198 0.227 -9.237 1.00 94.94 84 TYR A O 1
ATOM 690 N N . GLY A 1 85 ? 3.354 -0.046 -8.592 1.00 93.94 85 GLY A N 1
ATOM 691 C CA . GLY A 1 85 ? 3.797 -0.684 -9.824 1.00 93.94 85 GLY A CA 1
ATOM 692 C C . GLY A 1 85 ? 3.111 -2.029 -10.017 1.00 93.94 85 GLY A C 1
ATOM 693 O O . GLY A 1 85 ? 2.617 -2.302 -11.101 1.00 93.94 85 GLY A O 1
ATOM 694 N N . ASP A 1 86 ? 3.001 -2.828 -8.963 1.00 95.44 86 ASP A N 1
ATOM 695 C CA . ASP A 1 86 ? 2.254 -4.080 -8.982 1.00 95.44 86 ASP A CA 1
ATOM 696 C C . ASP A 1 86 ? 1.849 -4.526 -7.566 1.00 95.44 86 ASP A C 1
ATOM 698 O O . ASP A 1 86 ? 1.951 -3.785 -6.584 1.00 95.44 86 ASP A O 1
ATOM 702 N N . ILE A 1 87 ? 1.349 -5.756 -7.458 1.00 95.88 87 ILE A N 1
ATOM 703 C CA . ILE A 1 87 ? 0.988 -6.369 -6.178 1.00 95.88 87 ILE A CA 1
ATOM 704 C C . ILE A 1 87 ? 2.209 -6.664 -5.287 1.00 95.88 87 ILE A C 1
ATOM 706 O O . ILE A 1 87 ? 2.078 -6.691 -4.063 1.00 95.88 87 ILE A O 1
ATOM 710 N N . THR A 1 88 ? 3.394 -6.862 -5.870 1.00 95.38 88 THR A N 1
ATOM 711 C CA . THR A 1 88 ? 4.642 -7.106 -5.137 1.00 95.38 88 THR A CA 1
ATOM 712 C C . THR A 1 88 ? 5.111 -5.837 -4.431 1.00 95.38 88 THR A C 1
ATOM 714 O O . THR A 1 88 ? 5.531 -5.922 -3.278 1.00 95.38 88 THR A O 1
ATOM 717 N N . ASP A 1 89 ? 4.944 -4.663 -5.044 1.00 94.75 89 ASP A N 1
ATOM 718 C CA . ASP A 1 89 ? 5.184 -3.376 -4.379 1.00 94.75 89 ASP A CA 1
ATOM 719 C C . ASP A 1 89 ? 4.346 -3.241 -3.092 1.00 94.75 89 ASP A C 1
ATOM 721 O O . ASP A 1 89 ? 4.858 -2.837 -2.044 1.00 94.75 89 ASP A O 1
ATOM 725 N N . VAL A 1 90 ? 3.063 -3.626 -3.141 1.00 95.25 90 VAL A N 1
ATOM 726 C CA . VAL A 1 90 ? 2.186 -3.614 -1.957 1.00 95.25 90 VAL A CA 1
ATOM 727 C C . VAL A 1 90 ? 2.645 -4.631 -0.920 1.00 95.25 90 VAL A C 1
ATOM 729 O O . VAL A 1 90 ? 2.680 -4.320 0.271 1.00 95.25 90 VAL A O 1
ATOM 732 N N . ALA A 1 91 ? 3.019 -5.834 -1.357 1.00 95.69 91 ALA A N 1
ATOM 733 C CA . ALA A 1 91 ? 3.504 -6.889 -0.477 1.00 95.69 91 ALA A CA 1
ATOM 734 C C . ALA A 1 91 ? 4.766 -6.456 0.290 1.00 95.69 91 ALA A C 1
ATOM 736 O O . ALA A 1 91 ? 4.827 -6.603 1.512 1.00 95.69 91 ALA A O 1
ATOM 737 N N . CYS A 1 92 ? 5.741 -5.864 -0.407 1.00 94.50 92 CYS A N 1
ATOM 738 C CA . CYS A 1 92 ? 6.964 -5.322 0.185 1.00 94.50 92 CYS A CA 1
ATOM 739 C C . CYS A 1 92 ? 6.655 -4.198 1.174 1.00 94.50 92 CYS A C 1
ATOM 741 O O . CYS A 1 92 ? 7.083 -4.267 2.326 1.00 94.50 92 CYS A O 1
ATOM 743 N N . PHE A 1 93 ? 5.840 -3.222 0.759 1.00 93.88 93 PHE A N 1
ATOM 744 C CA . PHE A 1 93 ? 5.412 -2.130 1.630 1.00 93.88 93 PHE A CA 1
ATOM 745 C C . PHE A 1 93 ? 4.730 -2.652 2.902 1.00 93.88 93 PHE A C 1
ATOM 747 O O . PHE A 1 93 ? 4.980 -2.155 4.000 1.00 93.88 93 PHE A O 1
ATOM 754 N N . ARG A 1 94 ? 3.869 -3.670 2.784 1.00 94.94 94 ARG A N 1
ATOM 755 C CA . ARG A 1 94 ? 3.144 -4.216 3.934 1.00 94.94 94 ARG A CA 1
ATOM 756 C C . ARG A 1 94 ? 4.007 -5.052 4.851 1.00 94.94 94 ARG A C 1
ATOM 758 O O . ARG A 1 94 ? 3.820 -4.9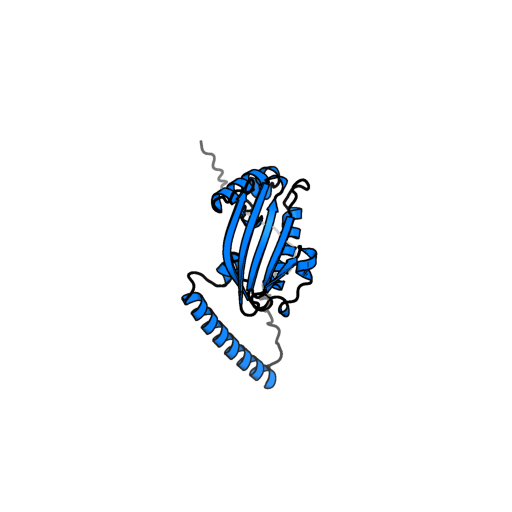57 6.061 1.00 94.94 94 ARG A O 1
ATOM 765 N N . ARG A 1 95 ? 4.979 -5.789 4.324 1.00 94.62 95 ARG A N 1
ATOM 766 C CA . ARG A 1 95 ? 5.993 -6.438 5.158 1.00 94.62 95 ARG A CA 1
ATOM 767 C C . ARG A 1 95 ? 6.735 -5.407 6.005 1.00 94.62 95 ARG A C 1
ATOM 769 O O . ARG A 1 95 ? 6.735 -5.532 7.224 1.00 94.62 95 ARG A O 1
ATOM 776 N N . GLU A 1 96 ? 7.262 -4.355 5.380 1.00 92.62 96 GLU A N 1
ATOM 777 C CA . GLU A 1 96 ? 7.979 -3.282 6.085 1.00 92.62 96 GLU A CA 1
ATOM 778 C C . GLU A 1 96 ? 7.085 -2.567 7.107 1.00 92.62 96 GLU A C 1
ATOM 780 O O . GLU A 1 96 ? 7.512 -2.287 8.229 1.00 92.62 96 GLU A O 1
ATOM 785 N N . PHE A 1 97 ? 5.821 -2.315 6.753 1.00 92.56 97 PHE A N 1
ATOM 786 C CA . PHE A 1 97 ? 4.826 -1.773 7.675 1.00 92.56 97 PHE A CA 1
ATOM 787 C C . PHE A 1 97 ? 4.660 -2.665 8.906 1.00 92.56 97 PHE A C 1
ATOM 789 O O . PHE A 1 97 ? 4.743 -2.157 10.017 1.00 92.56 97 PHE A O 1
ATOM 796 N N . PHE A 1 98 ? 4.436 -3.972 8.744 1.00 92.31 98 PHE A N 1
ATOM 797 C CA . PHE A 1 98 ? 4.202 -4.864 9.882 1.00 92.31 98 PHE A CA 1
ATOM 798 C C . PHE A 1 98 ? 5.461 -5.075 10.726 1.00 92.31 98 PHE A C 1
ATOM 800 O O . PHE A 1 98 ? 5.356 -5.092 11.951 1.00 92.31 98 PHE A O 1
ATOM 807 N N . GLU A 1 99 ? 6.639 -5.147 10.104 1.00 91.00 99 GLU A N 1
ATOM 808 C CA . GLU A 1 99 ? 7.928 -5.175 10.805 1.00 91.00 99 GLU A CA 1
ATOM 809 C C . GLU A 1 99 ? 8.126 -3.909 11.652 1.00 91.00 99 GLU A C 1
ATOM 811 O O . GLU A 1 99 ? 8.449 -3.992 12.836 1.00 91.00 99 GLU A O 1
ATOM 816 N N . THR A 1 100 ? 7.854 -2.734 11.080 1.00 89.38 100 THR A N 1
ATOM 817 C CA . THR A 1 100 ? 8.008 -1.446 11.774 1.00 89.38 100 THR A CA 1
ATOM 818 C C . THR A 1 100 ? 6.964 -1.268 12.871 1.00 89.38 100 THR A C 1
ATOM 820 O O . THR A 1 100 ? 7.294 -0.918 14.004 1.00 89.38 100 THR A O 1
ATOM 823 N N . VAL A 1 101 ? 5.692 -1.519 12.552 1.00 86.56 101 VAL A N 1
ATOM 824 C CA . VAL A 1 101 ? 4.558 -1.321 13.461 1.00 86.56 101 VAL A CA 1
ATOM 825 C C . VAL A 1 101 ? 4.662 -2.234 14.681 1.00 86.56 101 VAL A C 1
ATOM 827 O O . VAL A 1 101 ? 4.345 -1.800 15.787 1.00 86.56 101 VAL A O 1
ATOM 830 N N . HIS A 1 102 ? 5.167 -3.458 14.512 1.00 83.88 102 HIS A N 1
ATOM 831 C CA . HIS A 1 102 ? 5.402 -4.374 15.627 1.00 83.88 102 HIS A CA 1
ATOM 832 C C . HIS A 1 102 ? 6.438 -3.844 16.632 1.00 83.88 102 HIS A C 1
ATOM 834 O O . HIS A 1 102 ? 6.316 -4.106 17.824 1.00 83.88 102 HIS A O 1
ATOM 840 N N . VAL A 1 103 ? 7.427 -3.069 16.176 1.00 84.19 103 VAL A N 1
ATOM 841 C CA . VAL A 1 103 ? 8.455 -2.468 17.044 1.00 84.19 103 VAL A CA 1
ATOM 842 C C . VAL A 1 103 ? 7.924 -1.249 17.806 1.00 84.19 103 VAL A C 1
ATOM 844 O O . VAL A 1 103 ? 8.320 -1.006 18.945 1.00 84.19 103 VAL A O 1
ATOM 847 N N . ILE A 1 104 ? 7.042 -0.460 17.189 1.00 87.56 104 ILE A N 1
ATOM 848 C CA . ILE A 1 104 ? 6.573 0.827 17.743 1.00 87.56 104 ILE A CA 1
ATOM 849 C C . ILE A 1 104 ? 5.260 0.733 18.532 1.00 87.56 104 ILE A C 1
ATOM 851 O O . ILE A 1 104 ? 4.897 1.702 19.208 1.00 87.56 104 ILE A O 1
ATOM 855 N N . LEU A 1 105 ? 4.542 -0.389 18.435 1.00 88.25 105 LEU A N 1
ATOM 856 C CA . LEU A 1 105 ? 3.373 -0.693 19.257 1.00 88.25 105 LEU A CA 1
ATOM 857 C C . LEU A 1 105 ? 3.745 -1.595 20.429 1.00 88.25 105 LEU A C 1
ATOM 859 O O . LEU A 1 105 ? 4.557 -2.507 20.308 1.00 88.25 105 LEU A O 1
ATOM 863 N N . SER A 1 106 ? 3.077 -1.400 21.563 1.00 77.81 106 SER A N 1
ATOM 864 C CA . SER A 1 106 ? 3.104 -2.386 22.640 1.00 77.81 106 SER A CA 1
ATOM 865 C C . SER A 1 106 ? 2.514 -3.720 22.169 1.00 77.81 106 SER A C 1
ATOM 867 O O . SER A 1 106 ? 1.516 -3.736 21.444 1.00 77.81 106 SER A O 1
ATOM 869 N N . SER A 1 107 ? 3.051 -4.837 22.666 1.00 75.00 107 SER A N 1
ATOM 870 C CA . SER A 1 107 ? 2.662 -6.211 22.295 1.00 75.00 107 SER A CA 1
ATOM 871 C C . SER A 1 107 ? 1.179 -6.567 22.503 1.00 75.00 107 SER A C 1
ATOM 873 O O . SER A 1 107 ? 0.727 -7.612 22.042 1.00 75.00 107 SER A O 1
ATOM 875 N N . SER A 1 108 ? 0.402 -5.717 23.177 1.00 81.31 108 SER A N 1
ATOM 876 C CA . SER A 1 108 ? -1.029 -5.900 23.435 1.00 81.31 108 SER A CA 1
ATOM 877 C C . SER A 1 108 ? -1.953 -5.503 22.276 1.00 81.31 108 SER A C 1
ATOM 879 O O . SER A 1 108 ? -3.142 -5.833 22.325 1.00 81.31 108 SER A O 1
ATOM 881 N N . VAL A 1 109 ? -1.458 -4.805 21.247 1.00 89.50 109 VAL A N 1
ATOM 882 C CA . VAL A 1 109 ? -2.280 -4.382 20.100 1.00 89.50 109 VAL A CA 1
ATOM 883 C C . VAL A 1 109 ? -2.238 -5.436 19.001 1.00 89.50 109 VAL A C 1
ATOM 885 O O . VAL A 1 109 ? -1.182 -5.765 18.469 1.00 89.50 109 VAL A O 1
ATOM 888 N N . THR A 1 110 ? -3.409 -5.941 18.617 1.00 91.06 110 THR A N 1
ATOM 889 C CA . THR A 1 110 ? -3.547 -6.902 17.520 1.00 91.06 110 THR A CA 1
ATOM 890 C C . THR A 1 110 ? -3.930 -6.171 16.244 1.00 91.06 110 THR A C 1
ATOM 892 O O . THR A 1 110 ? -4.850 -5.352 16.238 1.00 91.06 110 THR A O 1
ATOM 895 N N . ILE A 1 111 ? -3.250 -6.504 15.149 1.00 94.31 111 ILE A N 1
ATOM 896 C CA . ILE A 1 111 ? -3.525 -5.960 13.821 1.00 94.31 111 ILE A CA 1
ATOM 897 C C . ILE A 1 111 ? -3.707 -7.128 12.859 1.00 94.31 111 ILE A C 1
ATOM 899 O O . ILE A 1 111 ? -2.868 -8.022 12.797 1.00 94.31 111 ILE A O 1
ATOM 903 N N . GLY A 1 112 ? -4.818 -7.126 12.129 1.00 95.06 112 GLY A N 1
ATOM 904 C CA . GLY A 1 112 ? -5.098 -8.087 11.066 1.00 95.06 112 GLY A CA 1
ATOM 905 C C . GLY A 1 112 ? -4.901 -7.468 9.687 1.00 95.06 112 GLY A C 1
ATOM 906 O O . GLY A 1 112 ? -5.153 -6.275 9.504 1.00 95.06 112 GLY A O 1
ATOM 907 N N . TYR A 1 113 ? -4.516 -8.292 8.717 1.00 97.44 113 TYR A N 1
ATOM 908 C CA . TYR A 1 113 ? -4.340 -7.901 7.323 1.00 97.44 113 TYR A CA 1
ATOM 909 C C . TYR A 1 113 ? -5.064 -8.864 6.387 1.00 97.44 113 TYR A C 1
ATOM 911 O O . TYR A 1 113 ? -4.976 -10.077 6.558 1.00 97.44 113 TYR A O 1
ATOM 919 N N . GLU A 1 114 ? -5.744 -8.319 5.385 1.00 97.94 114 GLU A N 1
ATOM 920 C CA . GLU A 1 114 ? -6.304 -9.080 4.271 1.00 97.94 114 GLU A CA 1
ATOM 921 C C . GLU A 1 114 ? -6.211 -8.247 2.992 1.00 97.94 114 GLU A C 1
ATOM 923 O O . GLU A 1 114 ? -6.552 -7.065 2.979 1.00 97.94 114 GLU A O 1
ATOM 928 N N . MET A 1 115 ? -5.812 -8.883 1.899 1.00 98.00 115 MET A N 1
ATOM 929 C CA . MET A 1 115 ? -5.879 -8.343 0.552 1.00 98.00 115 MET A CA 1
ATOM 930 C C . MET A 1 115 ? -6.833 -9.199 -0.277 1.00 98.00 115 MET A C 1
ATOM 932 O O . MET A 1 115 ? -6.624 -10.403 -0.403 1.00 98.00 115 MET A O 1
ATOM 936 N N . ALA A 1 116 ? -7.873 -8.602 -0.856 1.00 98.12 116 ALA A N 1
ATOM 937 C CA . ALA A 1 116 ? -8.857 -9.305 -1.674 1.00 98.12 116 ALA A CA 1
ATOM 938 C C . ALA A 1 116 ? -8.858 -8.779 -3.112 1.00 98.12 116 ALA A C 1
ATOM 940 O O . ALA A 1 116 ? -9.053 -7.589 -3.332 1.00 98.12 116 ALA A O 1
ATOM 941 N N . PHE A 1 117 ? -8.700 -9.665 -4.091 1.00 98.19 117 PHE A N 1
ATOM 942 C CA . PHE A 1 117 ? -8.777 -9.347 -5.514 1.00 98.19 117 PHE A CA 1
ATOM 943 C C . PHE A 1 117 ? -10.027 -9.951 -6.144 1.00 98.19 117 PHE A C 1
ATOM 945 O O . PHE A 1 117 ? -10.320 -11.134 -5.957 1.00 98.19 117 PHE A O 1
ATOM 952 N N . HIS A 1 118 ? -10.735 -9.143 -6.920 1.00 97.81 118 HIS A N 1
ATOM 953 C CA . HIS A 1 118 ? -11.826 -9.554 -7.783 1.00 97.81 118 HIS A CA 1
ATOM 954 C C . HIS A 1 118 ? -11.396 -9.373 -9.238 1.00 97.81 118 HIS A C 1
ATOM 956 O O . HIS A 1 118 ? -11.269 -8.256 -9.733 1.00 97.81 118 HIS A O 1
ATOM 962 N N . ASP A 1 119 ? -11.144 -10.496 -9.901 1.00 96.00 119 ASP A N 1
ATOM 963 C CA . ASP A 1 119 ? -10.661 -10.540 -11.275 1.00 96.00 119 ASP A CA 1
ATOM 964 C C . ASP A 1 119 ? -11.788 -10.208 -12.256 1.00 96.00 119 ASP A C 1
ATOM 966 O O . ASP A 1 119 ? -12.834 -10.858 -12.246 1.00 96.00 119 ASP A O 1
ATOM 970 N N . GLN A 1 120 ? -11.582 -9.219 -13.124 1.00 94.31 120 GLN A N 1
ATOM 971 C CA . GLN A 1 120 ? -12.620 -8.792 -14.063 1.00 94.31 120 GLN A CA 1
ATOM 972 C C . GLN A 1 120 ? -12.846 -9.793 -15.202 1.00 94.31 120 GLN A C 1
ATOM 974 O O . GLN A 1 120 ? -13.945 -9.861 -15.742 1.00 94.31 120 GLN A O 1
ATOM 979 N N . THR A 1 121 ? -11.822 -10.565 -15.575 1.00 92.12 121 THR A N 1
ATOM 980 C CA . THR A 1 121 ? -11.893 -11.504 -16.705 1.00 92.12 121 THR A CA 1
ATOM 981 C C . THR A 1 121 ? -12.480 -12.836 -16.266 1.00 92.12 121 THR A C 1
ATOM 983 O O . THR A 1 121 ? -13.316 -13.418 -16.950 1.00 92.12 121 THR A O 1
ATOM 986 N N . THR A 1 122 ? -12.032 -13.341 -15.116 1.00 93.44 122 THR A N 1
ATOM 987 C CA . THR A 1 122 ? -12.452 -14.660 -14.625 1.00 93.44 122 THR A CA 1
ATOM 988 C C . THR A 1 122 ? -13.603 -14.596 -13.625 1.00 93.44 122 THR A C 1
ATOM 990 O O . THR A 1 122 ? -14.129 -15.646 -13.255 1.00 93.44 122 THR A O 1
ATOM 993 N N . HIS A 1 123 ? -13.973 -13.398 -13.151 1.00 93.25 123 HIS A N 1
ATOM 994 C CA . HIS A 1 123 ? -14.928 -13.166 -12.056 1.00 93.25 123 HIS A CA 1
ATOM 995 C C . HIS A 1 123 ? -14.579 -13.915 -10.761 1.00 93.25 123 HIS A C 1
ATOM 997 O O . HIS A 1 123 ? -15.412 -14.091 -9.869 1.00 93.25 123 HIS A O 1
ATOM 1003 N N . ARG A 1 124 ? -13.333 -14.389 -10.638 1.00 95.00 124 ARG A N 1
ATOM 1004 C CA . ARG A 1 124 ? -12.872 -15.111 -9.458 1.00 95.00 124 ARG A CA 1
ATOM 1005 C C . ARG A 1 124 ? -12.455 -14.123 -8.389 1.00 95.00 124 ARG A C 1
ATOM 1007 O O . ARG A 1 124 ? -11.722 -13.167 -8.646 1.00 95.00 124 ARG A O 1
ATOM 1014 N N . LYS A 1 125 ? -12.863 -14.425 -7.160 1.00 96.75 125 LYS A N 1
ATOM 1015 C CA . LYS A 1 125 ? -12.367 -13.752 -5.968 1.00 96.75 125 LYS A CA 1
ATOM 1016 C C . LYS A 1 125 ? -11.203 -14.537 -5.374 1.00 96.75 125 LYS A C 1
ATOM 1018 O O . LYS A 1 125 ? -11.288 -15.753 -5.214 1.00 96.75 125 LYS A O 1
ATOM 1023 N N . ARG A 1 126 ? -10.132 -13.832 -5.028 1.00 96.62 126 ARG A N 1
ATOM 1024 C CA . ARG A 1 126 ? -8.979 -14.352 -4.288 1.00 96.62 126 ARG A CA 1
ATOM 1025 C C . ARG A 1 126 ? -8.737 -13.472 -3.073 1.00 96.62 126 ARG A C 1
ATOM 1027 O O . ARG A 1 126 ? -8.983 -12.273 -3.136 1.00 96.62 126 ARG A O 1
ATOM 1034 N N . SER A 1 127 ? -8.278 -14.077 -1.988 1.00 97.25 127 SER A N 1
ATOM 1035 C CA . SER A 1 127 ? -7.949 -13.377 -0.752 1.00 97.25 127 SER A CA 1
ATOM 1036 C C . SER A 1 127 ? -6.630 -13.907 -0.217 1.00 97.25 127 SER A C 1
ATOM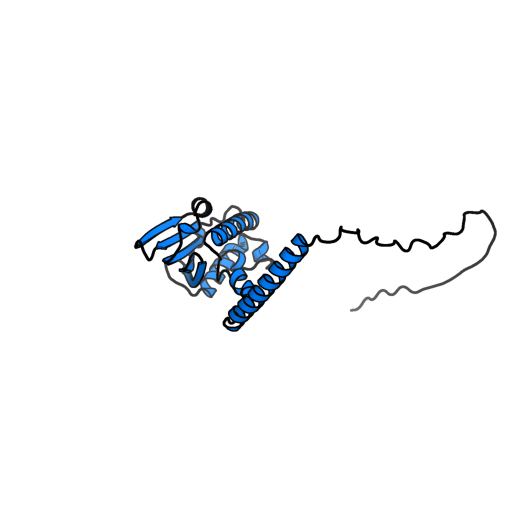 1038 O O . SER A 1 127 ? -6.381 -15.112 -0.271 1.00 97.25 127 SER A O 1
ATOM 1040 N N . TRP A 1 128 ? -5.805 -13.003 0.290 1.00 97.94 128 TRP A N 1
ATOM 1041 C CA . TRP A 1 128 ? -4.494 -13.295 0.843 1.00 97.94 128 TRP A CA 1
ATOM 1042 C C . TRP A 1 128 ? -4.347 -12.587 2.184 1.00 97.94 128 TRP A C 1
ATOM 1044 O O . TRP A 1 128 ? -4.674 -11.407 2.307 1.00 97.94 128 TRP A O 1
ATOM 1054 N N . ASP A 1 129 ? -3.843 -13.302 3.181 1.00 96.94 129 ASP A N 1
ATOM 1055 C CA . ASP A 1 129 ? -3.214 -12.673 4.339 1.00 96.94 129 ASP A CA 1
ATOM 1056 C C . ASP A 1 129 ? -1.815 -12.155 3.956 1.00 96.94 129 ASP A C 1
ATOM 1058 O O . ASP A 1 129 ? -1.405 -12.216 2.792 1.00 96.94 129 ASP A O 1
ATOM 1062 N N . LEU A 1 130 ? -1.078 -11.612 4.927 1.00 94.44 130 LEU A N 1
ATOM 1063 C CA . LEU A 1 130 ? 0.238 -11.027 4.673 1.00 94.44 130 LEU A CA 1
ATOM 1064 C C . LEU A 1 130 ? 1.239 -12.068 4.139 1.00 94.44 130 LEU A C 1
ATOM 1066 O O . LEU A 1 130 ? 1.939 -11.808 3.160 1.00 94.44 130 LEU A O 1
ATOM 1070 N N . ASP A 1 131 ? 1.269 -13.259 4.739 1.00 94.38 131 ASP A N 1
ATOM 1071 C CA . ASP A 1 131 ? 2.203 -14.324 4.367 1.00 94.38 131 ASP A CA 1
ATOM 1072 C C . ASP A 1 131 ? 1.912 -14.873 2.968 1.00 94.38 131 ASP A C 1
ATOM 1074 O O . ASP A 1 131 ? 2.822 -15.193 2.197 1.00 94.38 131 ASP A O 1
ATOM 1078 N N . ALA A 1 132 ? 0.632 -15.006 2.616 1.00 96.50 132 ALA A N 1
ATOM 1079 C CA . ALA A 1 132 ? 0.208 -15.414 1.289 1.00 96.50 132 ALA A CA 1
ATOM 1080 C C . ALA A 1 132 ? 0.461 -14.319 0.249 1.00 96.50 132 ALA A C 1
ATOM 1082 O O . ALA A 1 132 ? 0.867 -14.656 -0.864 1.00 96.50 132 ALA A O 1
ATOM 1083 N N . LEU A 1 133 ? 0.285 -13.042 0.606 1.00 96.12 133 LEU A N 1
ATOM 1084 C CA . LEU A 1 133 ? 0.503 -11.912 -0.297 1.00 96.12 133 LEU A CA 1
ATOM 1085 C C . LEU A 1 133 ? 1.950 -11.862 -0.804 1.00 96.12 133 LEU A C 1
ATOM 1087 O O . LEU A 1 133 ? 2.173 -11.654 -1.993 1.00 96.12 133 LEU A O 1
ATOM 1091 N N . LEU A 1 134 ? 2.926 -12.144 0.062 1.00 94.44 134 LEU A N 1
ATOM 1092 C CA . LEU A 1 134 ? 4.353 -12.179 -0.294 1.00 94.44 134 LEU A CA 1
ATOM 1093 C C . LEU A 1 134 ? 4.716 -13.242 -1.344 1.00 94.44 134 LEU A C 1
ATOM 1095 O O . LEU A 1 134 ? 5.806 -13.203 -1.912 1.00 94.44 134 LEU A O 1
ATOM 1099 N N . ARG A 1 135 ? 3.821 -14.200 -1.604 1.00 95.44 135 ARG A N 1
ATOM 1100 C CA . ARG A 1 135 ? 4.006 -15.273 -2.594 1.00 95.44 135 ARG A CA 1
ATOM 1101 C C . ARG A 1 135 ? 3.247 -15.021 -3.898 1.00 95.44 135 ARG A C 1
ATOM 1103 O O . ARG A 1 135 ? 3.355 -15.830 -4.821 1.00 95.44 135 ARG A O 1
ATOM 1110 N N . VAL A 1 136 ? 2.466 -13.943 -3.973 1.00 95.06 136 VAL A N 1
ATOM 1111 C CA . VAL A 1 136 ? 1.687 -13.594 -5.164 1.00 95.06 136 VAL A CA 1
ATOM 1112 C C . VAL A 1 136 ? 2.623 -13.062 -6.238 1.00 95.06 136 VAL A C 1
ATOM 1114 O O . VAL A 1 136 ? 3.471 -12.208 -5.983 1.00 95.06 136 VAL A O 1
ATOM 1117 N N . LYS A 1 137 ? 2.455 -13.571 -7.457 1.00 93.38 137 LYS A N 1
ATOM 1118 C CA . LYS A 1 137 ? 3.197 -13.090 -8.622 1.00 93.38 137 LYS A CA 1
ATOM 1119 C C . LYS A 1 137 ? 2.408 -11.983 -9.342 1.00 93.38 137 LYS A C 1
ATOM 1121 O O . LYS A 1 137 ? 1.179 -12.082 -9.387 1.00 93.38 137 LYS A O 1
ATOM 1126 N N . PRO A 1 138 ? 3.066 -10.972 -9.941 1.00 90.75 138 PRO A N 1
ATOM 1127 C CA . PRO A 1 138 ? 2.381 -9.874 -10.638 1.00 90.75 138 PRO A CA 1
ATOM 1128 C C . PRO A 1 138 ? 1.420 -10.326 -11.747 1.00 90.75 138 PRO A C 1
ATOM 1130 O O . PRO A 1 138 ? 0.311 -9.811 -11.864 1.00 90.75 138 PRO A O 1
ATOM 1133 N N . ASP A 1 139 ? 1.786 -11.366 -12.501 1.00 90.88 139 ASP A N 1
ATOM 1134 C CA . ASP A 1 139 ? 0.971 -11.948 -13.578 1.00 90.88 139 ASP A CA 1
ATOM 1135 C C . ASP A 1 139 ? -0.363 -12.537 -13.092 1.00 90.88 139 ASP A C 1
ATOM 1137 O O . ASP A 1 139 ? -1.306 -12.699 -13.867 1.00 90.88 139 ASP A O 1
ATOM 1141 N N . GLN A 1 140 ? -0.479 -12.819 -11.794 1.00 91.19 140 GLN A N 1
ATOM 1142 C CA . GLN A 1 140 ? -1.712 -13.293 -11.185 1.00 91.19 140 GLN A CA 1
ATOM 1143 C C . GLN A 1 140 ? -2.724 -12.166 -10.964 1.00 91.19 140 GLN A C 1
ATOM 1145 O O . GLN A 1 140 ? -3.892 -12.473 -10.731 1.00 91.19 140 GLN A O 1
ATOM 1150 N N . VAL A 1 141 ? -2.330 -10.893 -11.010 1.00 93.69 141 VAL A N 1
ATOM 1151 C CA . VAL A 1 141 ? -3.181 -9.736 -10.699 1.00 93.69 141 VAL A CA 1
ATOM 1152 C C . VAL A 1 141 ? -3.072 -8.741 -11.849 1.00 93.69 141 VAL A C 1
ATOM 1154 O O . VAL A 1 141 ? -2.260 -7.833 -11.809 1.00 93.69 141 VAL A O 1
ATOM 1157 N N . ALA A 1 142 ? -3.871 -8.935 -12.903 1.00 92.06 142 ALA A N 1
ATOM 1158 C CA . ALA A 1 142 ? -3.747 -8.152 -14.137 1.00 92.06 142 ALA A CA 1
ATOM 1159 C C . ALA A 1 142 ? -4.808 -7.050 -14.287 1.00 92.06 142 ALA A C 1
ATOM 1161 O O . ALA A 1 142 ? -4.443 -5.896 -14.496 1.00 92.06 142 ALA A O 1
ATOM 1162 N N . ASN A 1 143 ? -6.101 -7.393 -14.200 1.00 96.38 143 ASN A N 1
ATOM 1163 C CA . ASN A 1 143 ? -7.212 -6.449 -14.372 1.00 96.38 143 ASN A CA 1
ATOM 1164 C C . ASN A 1 143 ? -8.378 -6.785 -13.429 1.00 96.38 143 ASN A C 1
ATOM 1166 O O . ASN A 1 143 ? -8.853 -7.925 -13.413 1.00 96.38 143 ASN A O 1
ATOM 1170 N N . GLY A 1 144 ? -8.848 -5.810 -12.653 1.00 97.25 144 GLY A N 1
ATOM 1171 C CA . GLY A 1 144 ? -9.940 -6.014 -11.700 1.00 97.25 144 GLY A CA 1
ATOM 1172 C C . GLY A 1 144 ? -9.975 -5.006 -10.560 1.00 97.25 144 GLY A C 1
ATOM 1173 O O . GLY A 1 144 ? -9.389 -3.930 -10.647 1.00 97.25 144 GLY A O 1
ATOM 1174 N N . ASP A 1 145 ? -10.653 -5.368 -9.476 1.00 97.94 145 ASP A N 1
ATOM 1175 C CA . ASP A 1 145 ? -10.732 -4.554 -8.265 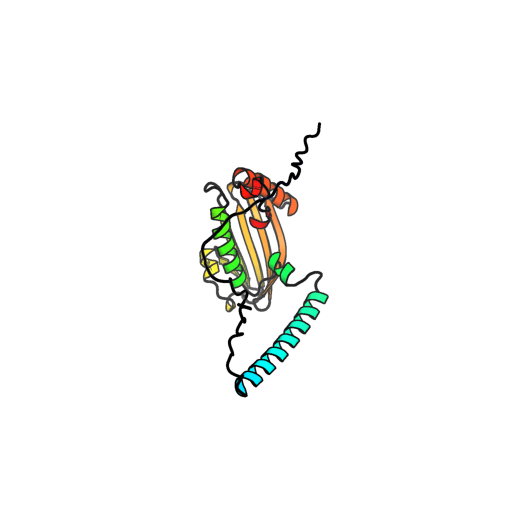1.00 97.94 145 ASP A CA 1
ATOM 1176 C C . ASP A 1 145 ? -9.967 -5.234 -7.133 1.00 97.94 145 ASP A C 1
ATOM 1178 O O . ASP A 1 145 ? -10.125 -6.429 -6.875 1.00 97.94 145 ASP A O 1
ATOM 1182 N N . LEU A 1 146 ? -9.154 -4.463 -6.424 1.00 97.94 146 LEU A N 1
ATOM 1183 C CA . LEU A 1 146 ? -8.371 -4.931 -5.293 1.00 97.94 146 LEU A CA 1
ATOM 1184 C C . LEU A 1 146 ? -8.776 -4.149 -4.040 1.00 97.94 146 LEU A C 1
ATOM 1186 O O . LEU A 1 146 ? -8.926 -2.928 -4.071 1.00 97.94 146 LEU A O 1
ATOM 1190 N N . VAL A 1 147 ? -8.980 -4.852 -2.932 1.00 98.19 147 VAL A N 1
ATOM 1191 C CA . VAL A 1 147 ? -9.370 -4.273 -1.647 1.00 98.19 147 VAL A CA 1
ATOM 1192 C C . VAL A 1 147 ? -8.380 -4.712 -0.590 1.00 98.19 147 VAL A C 1
ATOM 1194 O O . VAL A 1 147 ? -8.359 -5.869 -0.175 1.00 98.19 147 VAL A O 1
ATOM 1197 N N . GLU A 1 148 ? -7.597 -3.758 -0.120 1.00 98.06 148 GLU A N 1
ATOM 1198 C CA . GLU A 1 148 ? -6.750 -3.919 1.046 1.00 98.06 148 GLU A CA 1
ATOM 1199 C C . GLU A 1 148 ? -7.559 -3.647 2.308 1.00 98.06 148 GLU A C 1
ATOM 1201 O O . GLU A 1 148 ? -8.303 -2.669 2.372 1.00 98.06 148 GLU A O 1
ATOM 1206 N N . THR A 1 149 ? -7.402 -4.487 3.325 1.00 98.06 149 THR A N 1
ATOM 1207 C CA . THR A 1 149 ? -8.064 -4.358 4.618 1.00 98.06 149 THR A CA 1
ATOM 1208 C C . THR A 1 149 ? -7.048 -4.468 5.752 1.00 98.06 149 THR A C 1
ATOM 1210 O O . THR A 1 149 ? -6.389 -5.493 5.902 1.00 98.06 149 THR A O 1
ATOM 1213 N N . ILE A 1 150 ? -7.003 -3.453 6.617 1.00 97.31 150 ILE A N 1
ATOM 1214 C CA . ILE A 1 150 ? -6.329 -3.515 7.921 1.00 97.31 150 ILE A CA 1
ATOM 1215 C C . ILE A 1 150 ? -7.392 -3.502 9.007 1.00 97.31 150 ILE A C 1
ATOM 1217 O O . ILE A 1 150 ? -8.287 -2.654 9.007 1.00 97.31 150 ILE A O 1
ATOM 1221 N N . SER A 1 151 ? -7.309 -4.443 9.938 1.00 97.00 151 SER A N 1
ATOM 1222 C CA . SER A 1 151 ? -8.255 -4.560 11.045 1.00 97.00 151 SER A CA 1
ATOM 1223 C C . SER A 1 151 ? -7.565 -4.308 12.378 1.00 97.00 151 SER A C 1
ATOM 1225 O O . SER A 1 151 ? -6.509 -4.874 12.637 1.00 97.00 151 SER A O 1
ATOM 1227 N N . TYR A 1 152 ? -8.216 -3.524 13.234 1.00 96.81 152 TYR A N 1
ATOM 1228 C CA . TYR A 1 152 ? -7.864 -3.292 14.635 1.00 96.81 152 TYR A CA 1
ATOM 1229 C C . TYR A 1 152 ? -9.000 -3.849 15.506 1.00 96.81 152 TYR A C 1
ATOM 1231 O O . TYR A 1 152 ? -9.942 -3.115 15.829 1.00 96.81 152 TYR A O 1
ATOM 1239 N N . PRO A 1 153 ? -8.984 -5.155 15.842 1.00 95.62 153 PRO A N 1
ATOM 1240 C CA . PRO A 1 153 ? -10.122 -5.821 16.471 1.00 95.62 153 PRO A CA 1
ATOM 1241 C C . PRO A 1 153 ? -10.503 -5.223 17.828 1.00 95.62 153 PRO A C 1
ATOM 1243 O O . PRO A 1 153 ? -11.688 -4.992 18.068 1.00 95.62 153 PRO A O 1
ATOM 1246 N N . GLN A 1 154 ? -9.518 -4.899 18.677 1.00 94.44 154 GLN A N 1
ATOM 1247 C CA . GLN A 1 154 ? -9.749 -4.259 19.979 1.00 94.44 154 GLN A CA 1
ATOM 1248 C C . GLN A 1 154 ? -10.462 -2.905 19.844 1.00 94.44 154 GLN A C 1
ATOM 1250 O O . GLN A 1 154 ? -11.323 -2.578 20.657 1.00 94.44 154 GLN A O 1
ATOM 1255 N N . ALA A 1 155 ? -10.145 -2.148 18.791 1.00 94.81 155 ALA A N 1
ATOM 1256 C CA . ALA A 1 155 ? -10.767 -0.861 18.498 1.00 94.81 155 ALA A CA 1
ATOM 1257 C C . ALA A 1 155 ? -12.078 -0.988 17.707 1.00 94.81 155 ALA A C 1
ATOM 1259 O O . ALA A 1 155 ? -12.714 0.017 17.407 1.00 94.81 155 ALA A O 1
ATOM 1260 N N . LYS A 1 156 ? -12.471 -2.209 17.310 1.00 96.81 156 LYS A N 1
ATOM 1261 C CA . LYS A 1 156 ? -13.602 -2.471 16.401 1.00 96.81 156 LYS A CA 1
ATOM 1262 C C . LYS A 1 156 ? -13.531 -1.623 15.125 1.00 96.81 156 LYS A C 1
ATOM 1264 O O . LYS A 1 156 ? -14.566 -1.221 14.585 1.00 96.81 156 LYS A O 1
ATOM 1269 N N . LEU A 1 157 ? -12.306 -1.372 14.656 1.00 97.81 157 LEU A N 1
ATOM 1270 C CA . LEU A 1 157 ? -12.005 -0.560 13.484 1.00 97.81 157 LEU A CA 1
ATOM 1271 C C . LEU A 1 157 ? -11.505 -1.431 12.335 1.00 97.81 157 LEU A C 1
ATOM 1273 O O . LEU A 1 157 ? -10.716 -2.360 12.519 1.00 97.81 157 LEU A O 1
ATOM 1277 N N . ARG A 1 158 ? -11.944 -1.091 11.127 1.00 97.94 158 ARG A N 1
ATOM 1278 C CA . ARG A 1 158 ? -11.444 -1.663 9.880 1.00 97.94 158 ARG A CA 1
ATOM 1279 C C . ARG A 1 158 ? -11.192 -0.548 8.879 1.00 97.94 158 ARG A C 1
ATOM 1281 O O . ARG A 1 158 ? -12.114 0.189 8.540 1.00 97.94 158 ARG A O 1
ATOM 1288 N N . LEU A 1 159 ? -9.960 -0.458 8.401 1.00 97.62 159 LEU A N 1
ATOM 1289 C CA . LEU A 1 159 ? -9.543 0.431 7.326 1.00 97.62 159 LEU A CA 1
ATOM 1290 C C . LEU A 1 159 ? -9.530 -0.361 6.026 1.00 97.62 159 LEU A C 1
ATOM 1292 O O . LEU A 1 159 ? -9.012 -1.477 5.988 1.00 97.62 159 LEU A O 1
ATOM 1296 N N . ARG A 1 160 ? -10.090 0.212 4.968 1.00 97.62 160 ARG A N 1
ATOM 1297 C CA . ARG A 1 160 ? -10.109 -0.373 3.636 1.00 97.62 160 ARG A CA 1
ATOM 1298 C C . ARG A 1 160 ? -9.607 0.611 2.604 1.00 97.62 160 ARG A C 1
ATOM 1300 O O . ARG A 1 160 ? -10.058 1.755 2.577 1.00 97.62 160 ARG A O 1
ATOM 1307 N N . ARG A 1 161 ? -8.721 0.143 1.732 1.00 97.19 161 ARG A N 1
ATOM 1308 C CA . ARG A 1 161 ? -8.297 0.871 0.538 1.00 97.19 161 ARG A CA 1
ATOM 1309 C C . ARG A 1 161 ? -8.691 0.090 -0.691 1.00 97.19 161 ARG A C 1
ATOM 1311 O O . ARG A 1 161 ? -8.418 -1.102 -0.796 1.00 97.19 161 ARG A O 1
ATOM 1318 N N . HIS A 1 162 ? -9.355 0.777 -1.601 1.00 98.00 162 HIS A N 1
ATOM 1319 C CA . HIS A 1 162 ? -9.823 0.213 -2.848 1.00 98.00 162 HIS A CA 1
ATOM 1320 C C . HIS A 1 162 ? -8.917 0.685 -3.971 1.00 98.00 162 HIS A C 1
ATOM 1322 O O . HIS A 1 162 ? -8.676 1.886 -4.113 1.00 98.00 162 HIS A O 1
ATOM 1328 N N . TYR A 1 163 ? -8.481 -0.264 -4.783 1.00 98.19 163 TYR A N 1
ATOM 1329 C CA . TYR A 1 163 ? -7.655 -0.044 -5.952 1.00 98.19 163 TYR A CA 1
ATOM 1330 C C . TYR A 1 163 ? -8.343 -0.624 -7.184 1.00 98.19 163 TYR A C 1
ATOM 1332 O O . TYR A 1 163 ? -8.953 -1.693 -7.130 1.00 98.19 163 TYR A O 1
ATOM 1340 N N . VAL A 1 164 ? -8.213 0.080 -8.299 1.00 98.06 164 VAL A N 1
ATOM 1341 C CA . VAL A 1 164 ? -8.408 -0.482 -9.631 1.00 98.06 164 VAL A CA 1
ATOM 1342 C C . VAL A 1 164 ? -7.080 -1.075 -10.064 1.00 98.06 164 VAL A C 1
ATOM 1344 O O . VAL A 1 164 ? -6.053 -0.405 -9.994 1.00 98.06 164 VAL A O 1
ATOM 1347 N N . VAL A 1 165 ? -7.104 -2.324 -10.509 1.00 97.50 165 VAL A N 1
ATOM 1348 C CA . VAL A 1 165 ? -5.959 -2.977 -11.133 1.00 97.50 165 VAL A CA 1
ATOM 1349 C C . VAL A 1 165 ? -6.132 -2.877 -12.639 1.00 97.50 165 VAL A C 1
ATOM 1351 O O . VAL A 1 165 ? -7.143 -3.342 -13.169 1.00 97.50 165 VAL A O 1
ATOM 1354 N N . GLN A 1 166 ? -5.151 -2.295 -13.320 1.00 96.12 166 GLN A N 1
ATOM 1355 C CA . GLN A 1 166 ? -5.112 -2.230 -14.775 1.00 96.12 166 GLN A CA 1
ATOM 1356 C C . GLN A 1 166 ? -3.689 -2.485 -15.262 1.00 96.12 166 GLN A C 1
ATOM 1358 O O . GLN A 1 166 ? -2.757 -1.796 -14.853 1.00 96.12 166 GLN A O 1
ATOM 1363 N N . ASN A 1 167 ? -3.525 -3.464 -16.155 1.00 93.56 167 ASN A N 1
ATOM 1364 C CA . ASN A 1 167 ? -2.216 -3.908 -16.645 1.00 93.56 167 ASN A CA 1
ATOM 1365 C C . ASN A 1 167 ? -1.218 -4.188 -15.507 1.00 93.56 167 ASN A C 1
ATOM 1367 O O . ASN A 1 167 ? -0.058 -3.806 -15.592 1.00 93.56 167 ASN A O 1
ATOM 1371 N N . GLN A 1 168 ? -1.679 -4.857 -14.447 1.00 94.75 168 GLN A N 1
ATOM 1372 C CA . GLN A 1 168 ? -0.918 -5.183 -13.229 1.00 94.75 168 GLN A CA 1
ATOM 1373 C C . GLN A 1 168 ? -0.617 -4.007 -12.297 1.00 94.75 168 GLN A C 1
ATOM 1375 O O . GLN A 1 168 ? -0.299 -4.236 -11.135 1.00 94.75 168 GLN A O 1
ATOM 1380 N N . HIS A 1 169 ? -0.799 -2.768 -12.745 1.00 95.81 169 HIS A N 1
ATOM 1381 C CA . HIS A 1 169 ? -0.634 -1.582 -11.915 1.00 95.81 169 HIS A CA 1
ATOM 1382 C C . HIS A 1 169 ? -1.865 -1.340 -11.046 1.00 95.81 169 HIS A C 1
ATOM 1384 O O . HIS A 1 169 ? -2.999 -1.585 -11.466 1.00 95.81 169 HIS A O 1
ATOM 1390 N N . LEU A 1 170 ? -1.648 -0.839 -9.831 1.00 96.94 170 LEU A N 1
ATOM 1391 C CA . LEU A 1 170 ? -2.716 -0.552 -8.878 1.00 96.94 170 LEU A CA 1
ATOM 1392 C C . LEU A 1 170 ? -2.904 0.958 -8.785 1.00 96.94 170 LEU A C 1
ATOM 1394 O O . LEU A 1 170 ? -1.965 1.689 -8.474 1.00 96.94 170 LEU A O 1
ATOM 1398 N N . TYR A 1 171 ? -4.139 1.406 -8.971 1.00 96.31 171 TYR A N 1
ATOM 1399 C CA . TYR A 1 171 ? -4.536 2.807 -8.903 1.00 96.31 171 TYR A CA 1
ATOM 1400 C C . TYR A 1 171 ? -5.589 2.980 -7.822 1.00 96.31 171 TYR A C 1
ATOM 1402 O O . TYR A 1 171 ? -6.633 2.331 -7.847 1.00 96.31 171 TYR A O 1
ATOM 1410 N N . TRP A 1 172 ? -5.321 3.840 -6.849 1.00 96.19 172 TRP A N 1
ATOM 1411 C CA . TRP A 1 172 ? -6.256 4.116 -5.771 1.00 96.19 172 TRP A CA 1
ATOM 1412 C C . TRP A 1 172 ? -7.576 4.666 -6.309 1.00 96.19 172 TRP A C 1
ATOM 1414 O O . TRP A 1 172 ? -7.606 5.517 -7.197 1.00 96.19 172 TRP A O 1
ATOM 1424 N N . ARG A 1 173 ? -8.674 4.177 -5.734 1.00 96.44 173 ARG A N 1
ATOM 1425 C CA . ARG A 1 173 ? -10.038 4.608 -6.041 1.00 96.44 173 ARG A CA 1
ATOM 1426 C C . ARG A 1 173 ? -10.694 5.283 -4.847 1.00 96.44 173 ARG A C 1
ATOM 1428 O O . ARG A 1 173 ? -11.298 6.337 -4.999 1.00 96.44 173 ARG A O 1
ATOM 1435 N N . THR A 1 174 ? -10.657 4.647 -3.678 1.00 96.62 174 THR A N 1
ATOM 1436 C CA . THR A 1 174 ? -11.305 5.192 -2.480 1.00 96.62 174 THR A CA 1
ATOM 1437 C C . THR A 1 174 ? -10.769 4.564 -1.200 1.00 96.62 174 THR A C 1
ATOM 1439 O O . THR A 1 174 ? -10.238 3.452 -1.206 1.00 96.62 174 THR A O 1
ATOM 1442 N N . ASN A 1 175 ? -10.957 5.275 -0.091 1.00 96.38 175 ASN A N 1
ATOM 1443 C CA . ASN A 1 175 ? -10.735 4.770 1.254 1.00 96.38 175 ASN A CA 1
ATOM 1444 C C . ASN A 1 175 ? -12.075 4.648 1.976 1.00 96.38 175 ASN A C 1
ATOM 1446 O O . ASN A 1 175 ? -12.938 5.517 1.868 1.00 96.38 175 ASN A O 1
ATOM 1450 N N . GLN A 1 176 ? -12.221 3.596 2.768 1.00 97.38 176 GLN A N 1
ATOM 1451 C CA . GLN A 1 176 ? -13.379 3.376 3.617 1.00 97.38 176 GLN A CA 1
ATOM 1452 C C . GLN A 1 176 ? -12.902 2.997 5.012 1.00 97.38 176 GLN A C 1
ATOM 1454 O O . GLN A 1 176 ? -11.978 2.203 5.173 1.00 97.38 176 GLN A O 1
ATOM 1459 N N . VAL A 1 177 ? -13.551 3.536 6.035 1.00 97.69 177 VAL A N 1
ATOM 1460 C CA . VAL A 1 177 ? -13.329 3.115 7.416 1.00 97.69 177 VAL A CA 1
ATOM 1461 C C . VAL A 1 177 ? -14.647 2.676 8.027 1.00 97.69 177 VAL A C 1
ATOM 1463 O O . VAL A 1 177 ? -15.713 3.218 7.735 1.00 97.69 177 VAL A O 1
ATOM 1466 N N . THR A 1 178 ? -14.585 1.627 8.833 1.00 97.94 178 THR A N 1
ATOM 1467 C CA . THR A 1 178 ? -15.733 1.065 9.532 1.00 97.94 178 THR A CA 1
ATOM 1468 C C . THR A 1 178 ? -15.426 0.994 11.018 1.00 97.94 178 THR A C 1
ATOM 1470 O O . THR A 1 178 ? -14.405 0.424 11.394 1.00 97.94 178 THR A O 1
ATOM 1473 N N . HIS A 1 179 ? -16.318 1.532 11.847 1.00 97.44 179 HIS A N 1
ATOM 1474 C CA . HIS A 1 179 ? -16.279 1.471 13.306 1.00 97.44 179 HIS A CA 1
ATOM 1475 C C . HIS A 1 179 ? -17.574 0.819 13.795 1.00 97.44 179 HIS A C 1
ATOM 1477 O O . HIS A 1 179 ? -18.653 1.217 13.368 1.00 97.44 179 HIS A O 1
ATOM 1483 N N . HIS A 1 180 ? -17.496 -0.226 14.627 1.00 95.00 180 HIS A N 1
ATOM 1484 C CA . HIS A 1 180 ? -18.688 -0.981 15.064 1.00 95.00 180 HIS A CA 1
ATOM 1485 C C . HIS A 1 180 ? -19.609 -1.418 13.904 1.00 95.00 180 HIS A C 1
ATOM 1487 O O . HIS A 1 180 ? -20.828 -1.331 13.994 1.00 95.00 180 HIS A O 1
ATOM 1493 N N . GLN A 1 181 ? -19.018 -1.896 12.801 1.00 93.06 181 GLN A N 1
ATOM 1494 C CA . GLN A 1 181 ? -19.733 -2.317 11.581 1.00 93.06 181 GLN A CA 1
ATOM 1495 C C . GLN A 1 181 ? -20.459 -1.190 10.820 1.00 93.06 181 GLN A C 1
ATOM 1497 O O . GLN A 1 181 ? -21.105 -1.462 9.811 1.00 93.06 181 GLN A O 1
ATOM 1502 N N . GLN A 1 182 ? -20.303 0.069 11.233 1.00 96.38 182 GLN A N 1
ATOM 1503 C CA . GLN A 1 182 ? -20.850 1.234 10.544 1.00 96.38 182 GLN A CA 1
ATOM 1504 C C . GLN A 1 182 ? -19.754 1.981 9.796 1.00 96.38 182 GLN A C 1
ATOM 1506 O O . GLN A 1 182 ? -18.639 2.134 10.294 1.00 96.38 182 GLN A O 1
ATOM 1511 N N . VAL A 1 183 ? -20.065 2.437 8.584 1.00 97.25 183 VAL A N 1
ATOM 1512 C CA . VAL A 1 183 ? -19.150 3.276 7.807 1.00 97.25 183 VAL A CA 1
ATOM 1513 C C . VAL A 1 183 ? -19.099 4.651 8.450 1.00 97.25 183 VAL A C 1
ATOM 1515 O O . VAL A 1 183 ? -20.141 5.267 8.656 1.00 97.25 183 VAL A O 1
ATOM 1518 N N . VAL A 1 184 ? -17.892 5.125 8.741 1.00 97.31 184 VAL A N 1
ATOM 1519 C CA . VAL A 1 184 ? -17.660 6.474 9.265 1.00 97.31 184 VAL A CA 1
ATOM 1520 C C . VAL A 1 184 ? -16.772 7.256 8.291 1.00 97.31 184 VAL A C 1
ATOM 1522 O O . VAL A 1 184 ? -16.098 6.649 7.451 1.00 97.31 184 VAL A O 1
ATOM 1525 N N . PRO A 1 185 ? -16.767 8.597 8.341 1.00 96.81 185 PRO A N 1
ATOM 1526 C CA . PRO A 1 185 ? -15.824 9.403 7.577 1.00 96.81 185 PRO A CA 1
ATOM 1527 C C . PRO A 1 185 ? -14.371 8.989 7.844 1.00 96.81 185 PRO A C 1
ATOM 1529 O O . PRO A 1 185 ? -14.000 8.698 8.981 1.00 96.81 185 PRO A O 1
ATOM 1532 N N . TRP A 1 186 ? -13.527 9.013 6.807 1.00 94.62 186 TRP A N 1
ATOM 1533 C CA . TRP A 1 186 ? -12.117 8.606 6.907 1.00 94.62 186 TRP A CA 1
ATOM 1534 C C . TRP A 1 186 ? -11.376 9.327 8.038 1.00 94.62 186 TRP A C 1
ATOM 1536 O O . TRP A 1 186 ? -10.759 8.681 8.881 1.00 94.62 186 TRP A O 1
ATOM 1546 N N . THR A 1 187 ? -11.506 10.653 8.106 1.00 95.12 187 THR A N 1
ATOM 1547 C CA . THR A 1 187 ? -10.879 11.479 9.146 1.00 95.12 187 THR A CA 1
ATOM 1548 C C . THR A 1 187 ? -11.351 11.104 10.550 1.00 95.12 187 THR A C 1
ATOM 1550 O O . THR A 1 187 ? -10.529 10.996 11.454 1.00 95.12 187 THR A O 1
ATOM 1553 N N . GLU A 1 188 ? -12.647 10.844 10.736 1.00 96.25 188 GLU A N 1
ATOM 1554 C CA . GLU A 1 188 ? -13.193 10.415 12.029 1.00 96.25 188 GLU A CA 1
ATOM 1555 C C . GLU A 1 188 ? -12.627 9.052 12.438 1.00 96.25 188 GLU A C 1
ATOM 1557 O O . GLU A 1 188 ? -12.159 8.880 13.562 1.00 96.25 188 GLU A O 1
ATOM 1562 N N . GLY A 1 189 ? -12.585 8.099 11.505 1.00 96.44 189 GLY A N 1
ATOM 1563 C CA . GLY A 1 189 ? -11.987 6.791 11.746 1.00 96.44 189 GLY A CA 1
ATOM 1564 C C . GLY A 1 189 ? -10.499 6.862 12.096 1.00 96.44 189 GLY A C 1
ATOM 1565 O O . GLY A 1 189 ? -10.053 6.144 12.990 1.00 96.44 189 GLY A O 1
ATOM 1566 N N . LEU A 1 190 ? -9.738 7.759 11.458 1.00 96.12 190 LEU A N 1
ATOM 1567 C CA . LEU A 1 190 ? -8.341 8.012 11.819 1.00 96.12 190 LEU A CA 1
ATOM 1568 C C . LEU A 1 190 ? -8.206 8.628 13.216 1.00 96.12 190 LEU A C 1
ATOM 1570 O O . LEU A 1 190 ? -7.319 8.230 13.962 1.00 96.12 190 LEU A O 1
ATOM 1574 N N . MET A 1 191 ? -9.091 9.548 13.608 1.00 96.62 191 MET A N 1
ATOM 1575 C CA . MET A 1 191 ? -9.091 10.101 14.967 1.00 96.62 191 MET A CA 1
ATOM 1576 C C . MET A 1 191 ? -9.418 9.036 16.021 1.00 96.62 191 MET A C 1
ATOM 1578 O O . MET A 1 191 ? -8.802 9.016 17.086 1.00 96.62 191 MET A O 1
ATOM 1582 N N . LEU A 1 192 ? -10.366 8.139 15.735 1.00 96.88 192 LEU A N 1
ATOM 1583 C CA . LEU A 1 192 ? -10.691 7.007 16.607 1.00 96.88 192 LEU A CA 1
ATOM 1584 C C . LEU A 1 192 ? -9.505 6.048 16.735 1.00 96.88 192 LEU A C 1
ATOM 1586 O O . LEU A 1 192 ? -9.164 5.639 17.844 1.00 96.88 192 LEU A O 1
ATOM 1590 N N . LEU A 1 193 ? -8.846 5.736 15.615 1.00 96.62 193 LEU A N 1
ATOM 1591 C CA . LEU A 1 193 ? -7.647 4.906 15.612 1.00 96.62 193 LEU A CA 1
ATOM 1592 C C . LEU A 1 193 ? -6.521 5.554 16.418 1.00 96.62 193 LEU A C 1
ATOM 1594 O O . LEU A 1 193 ? -5.887 4.881 17.222 1.00 96.62 193 LEU A O 1
ATOM 1598 N N . GLN A 1 194 ? -6.300 6.857 16.244 1.00 95.94 194 GLN A N 1
ATOM 1599 C CA . GLN A 1 194 ? -5.276 7.587 16.978 1.00 95.94 194 GLN A CA 1
ATOM 1600 C C . GLN A 1 194 ? -5.516 7.510 18.490 1.00 95.94 194 GLN A C 1
ATOM 1602 O O . GLN A 1 194 ? -4.624 7.083 19.214 1.00 95.94 194 GLN A O 1
ATOM 1607 N N . LYS A 1 195 ? -6.733 7.820 18.955 1.00 95.56 195 LYS A N 1
ATOM 1608 C CA . LYS A 1 195 ? -7.102 7.724 20.380 1.00 95.56 195 LYS A CA 1
ATOM 1609 C C . LYS A 1 195 ? -6.900 6.323 20.950 1.00 95.56 195 LYS A C 1
ATOM 1611 O O . LYS A 1 195 ? -6.532 6.177 22.110 1.00 95.56 195 LYS A O 1
ATOM 1616 N N . PHE A 1 196 ? -7.168 5.294 20.146 1.00 95.25 196 PHE A N 1
ATOM 1617 C CA . PHE A 1 196 ? -6.925 3.915 20.545 1.00 95.25 196 PHE A CA 1
ATOM 1618 C C . PHE A 1 196 ? -5.427 3.601 20.642 1.00 95.25 196 PHE A C 1
ATOM 1620 O O . PHE A 1 196 ? -5.019 2.933 21.581 1.00 95.25 196 PHE A O 1
ATOM 1627 N N . LEU A 1 197 ? -4.609 4.068 19.697 1.00 94.81 197 LEU A N 1
ATOM 1628 C CA . LEU A 1 197 ? -3.184 3.734 19.623 1.00 94.81 197 LEU A CA 1
ATOM 1629 C C . LEU A 1 197 ? -2.287 4.592 20.527 1.00 94.81 197 LEU A C 1
ATOM 1631 O O . LEU A 1 197 ? -1.212 4.128 20.893 1.00 94.81 197 LEU A O 1
ATOM 1635 N N . GLU A 1 198 ? -2.689 5.812 20.890 1.00 93.69 198 GLU A N 1
ATOM 1636 C CA . GLU A 1 198 ? -1.895 6.740 21.717 1.00 93.69 198 GLU A CA 1
ATOM 1637 C C . GLU A 1 198 ? -1.375 6.101 23.024 1.00 93.69 198 GLU A C 1
ATOM 1639 O O . GLU A 1 198 ? -0.174 6.190 23.281 1.00 93.69 198 GLU A O 1
ATOM 1644 N N . PRO A 1 199 ? -2.184 5.365 23.816 1.00 93.00 199 PRO A N 1
ATOM 1645 C CA . PRO A 1 199 ? -1.701 4.677 25.020 1.00 93.00 199 PRO A CA 1
ATOM 1646 C C . PRO A 1 199 ? -0.752 3.501 24.739 1.00 93.00 199 PRO A C 1
ATOM 1648 O O . PRO A 1 199 ? -0.119 2.981 25.657 1.00 93.00 199 PRO A O 1
ATOM 1651 N N . HIS A 1 200 ? -0.683 3.047 23.488 1.00 92.44 200 HIS A N 1
ATOM 1652 C CA . HIS A 1 200 ? 0.053 1.861 23.050 1.00 92.44 200 HIS A CA 1
ATOM 1653 C C . HIS A 1 200 ? 1.275 2.193 22.192 1.00 92.44 200 HIS A C 1
ATOM 1655 O O . HIS A 1 200 ? 1.994 1.283 21.780 1.00 92.44 200 HIS A O 1
ATOM 1661 N N . SER A 1 201 ? 1.529 3.477 21.930 1.00 91.56 201 SER A N 1
ATOM 1662 C CA . SER A 1 201 ? 2.712 3.931 21.214 1.00 91.56 201 SER A CA 1
ATOM 1663 C C . SER A 1 201 ? 3.213 5.268 21.735 1.00 91.56 201 SER A C 1
ATOM 1665 O O . SER A 1 201 ? 2.623 6.319 21.486 1.00 91.56 201 SER A O 1
ATOM 1667 N N . ILE A 1 202 ? 4.388 5.232 22.361 1.00 89.38 202 ILE A N 1
ATOM 1668 C CA . ILE A 1 202 ? 5.132 6.429 22.774 1.00 89.38 202 ILE A CA 1
ATOM 1669 C C . ILE A 1 202 ? 5.386 7.339 21.558 1.00 89.38 202 ILE A C 1
ATOM 1671 O O . ILE A 1 202 ? 5.271 8.558 21.650 1.00 89.38 202 ILE A O 1
ATOM 1675 N N . TRP A 1 203 ? 5.653 6.757 20.387 1.00 90.19 203 TRP A N 1
ATOM 1676 C CA . TRP A 1 203 ? 5.910 7.504 19.154 1.00 90.19 203 TRP A CA 1
ATOM 1677 C C . TRP A 1 203 ? 4.703 8.313 18.682 1.00 90.19 203 TRP A C 1
ATOM 1679 O O . TRP A 1 203 ? 4.866 9.435 18.204 1.00 90.19 203 TRP A O 1
ATOM 1689 N N . LEU A 1 204 ? 3.497 7.762 18.832 1.00 89.75 204 LEU A N 1
ATOM 1690 C CA . LEU A 1 204 ? 2.263 8.468 18.498 1.00 89.75 204 LEU A CA 1
ATOM 1691 C C . LEU A 1 204 ? 1.905 9.502 19.575 1.00 89.75 204 LEU A C 1
ATOM 1693 O O . LEU A 1 204 ? 1.573 10.636 19.237 1.00 89.75 204 LEU A O 1
ATOM 1697 N N . ALA A 1 205 ? 2.042 9.138 20.855 1.00 88.44 205 ALA A N 1
ATOM 1698 C CA . ALA A 1 205 ? 1.751 10.014 21.992 1.00 88.44 205 ALA A CA 1
ATOM 1699 C C . ALA A 1 205 ? 2.615 11.287 22.010 1.00 88.44 205 ALA A C 1
ATOM 1701 O O . ALA A 1 205 ? 2.140 12.352 22.390 1.00 88.44 205 ALA A O 1
ATOM 1702 N N . HIS A 1 206 ? 3.872 11.190 21.567 1.00 90.12 206 HIS A N 1
ATOM 1703 C CA . HIS A 1 206 ? 4.792 12.327 21.458 1.00 90.12 206 HIS A CA 1
ATOM 1704 C C . HIS A 1 206 ? 4.839 12.957 20.056 1.00 90.12 206 HIS A C 1
ATOM 1706 O O . HIS A 1 206 ? 5.701 13.793 19.795 1.00 90.12 206 HIS A O 1
ATOM 1712 N N . HIS A 1 207 ? 3.930 12.574 19.152 1.00 88.44 207 HIS A N 1
ATOM 1713 C CA . HIS A 1 207 ? 3.834 13.103 17.784 1.00 88.44 207 HIS A CA 1
ATOM 1714 C C . HIS A 1 207 ? 5.091 12.913 16.913 1.00 88.44 207 HIS A C 1
ATOM 1716 O O . HIS A 1 207 ? 5.277 13.630 15.930 1.00 88.44 207 HIS A O 1
ATOM 1722 N N . PHE A 1 208 ? 5.938 11.926 17.221 1.00 89.56 208 PHE A N 1
ATOM 1723 C CA . PHE A 1 208 ? 7.050 11.542 16.345 1.00 89.56 208 PHE A CA 1
ATOM 1724 C C . PHE A 1 208 ? 6.560 10.849 15.070 1.00 89.56 208 PHE A C 1
ATOM 1726 O O . PHE A 1 208 ? 7.190 10.962 14.022 1.00 89.56 208 PHE A O 1
ATOM 1733 N N . LEU A 1 209 ? 5.430 10.140 15.156 1.00 88.81 209 LEU A N 1
ATOM 1734 C CA . LEU A 1 209 ? 4.753 9.518 14.022 1.00 88.81 209 LEU A CA 1
ATOM 1735 C C . LEU A 1 209 ? 3.290 9.957 13.975 1.00 88.81 209 LEU A C 1
ATOM 1737 O O . LEU A 1 209 ? 2.652 10.142 15.009 1.00 88.81 209 LEU A O 1
ATOM 1741 N N . SER A 1 210 ? 2.744 10.084 12.766 1.00 90.50 210 SER A N 1
ATOM 1742 C CA . SER A 1 210 ? 1.318 10.349 12.563 1.00 90.50 210 SER A CA 1
ATOM 1743 C C . SER A 1 210 ? 0.512 9.049 12.533 1.00 90.50 210 SER A C 1
ATOM 1745 O O . SER A 1 210 ? 1.039 7.978 12.226 1.00 90.50 210 SER A O 1
ATOM 1747 N N . VAL A 1 211 ? -0.804 9.133 12.762 1.00 91.50 211 VAL A N 1
ATOM 1748 C CA . VAL A 1 211 ? -1.702 7.966 12.658 1.00 91.50 211 VAL A CA 1
ATOM 1749 C C . VAL A 1 211 ? -1.670 7.308 11.267 1.00 91.50 211 VAL A C 1
ATOM 1751 O O . VAL A 1 211 ? -1.925 6.116 11.135 1.00 91.50 211 VAL A O 1
ATOM 1754 N N . GLN A 1 212 ? -1.274 8.039 10.218 1.00 89.62 212 GLN A N 1
ATOM 1755 C CA . GLN A 1 212 ? -1.129 7.490 8.864 1.00 89.62 212 GLN A CA 1
ATOM 1756 C C . GLN A 1 212 ? -0.027 6.421 8.767 1.00 89.62 212 GLN A C 1
ATOM 1758 O O . GLN A 1 212 ? -0.119 5.526 7.915 1.00 89.62 212 GLN A O 1
ATOM 1763 N N . ALA A 1 213 ? 0.979 6.465 9.648 1.00 87.56 213 ALA A N 1
ATOM 1764 C CA . ALA A 1 213 ? 2.003 5.427 9.761 1.00 87.56 213 ALA A CA 1
ATOM 1765 C C . ALA A 1 213 ? 1.418 4.070 10.196 1.00 87.56 213 ALA A C 1
ATOM 1767 O O . ALA A 1 213 ? 2.019 3.042 9.917 1.00 87.56 213 ALA A O 1
ATOM 1768 N N . TYR A 1 214 ? 0.218 4.070 10.788 1.00 89.69 214 TYR A N 1
ATOM 1769 C CA . TYR A 1 214 ? -0.529 2.898 11.252 1.00 89.69 214 TYR A CA 1
ATOM 1770 C C . TYR A 1 214 ? -1.706 2.550 10.320 1.00 89.69 214 TYR A C 1
ATOM 1772 O O . TYR A 1 214 ? -2.709 2.005 10.759 1.00 89.69 214 TYR A O 1
ATOM 1780 N N . THR A 1 215 ? -1.647 2.913 9.035 1.00 89.50 215 THR A N 1
ATOM 1781 C CA . THR A 1 215 ? -2.717 2.618 8.051 1.00 89.50 215 THR A CA 1
ATOM 1782 C C . THR A 1 215 ? -2.193 1.949 6.795 1.00 89.50 215 THR A C 1
ATOM 1784 O O . THR A 1 215 ? -0.963 1.818 6.632 1.00 89.50 215 THR A O 1
#

Secondary structure (DSSP, 8-state):
-------------------------------------PPPPPHHHHHHHHHHHHHHHHHHHHHHHHHHHSSS-HHHHHHTTSEESSHHHHHHHHHHHHHHHHHHS-TT---EEEEEEEETTT--EEEE-HHHHTT--GGG--SEEEEEEEEETTTTEEEEEEEEEETTEEEEEEEEEEETTEEE-HHHHHHHHHHHHGGG-HHHHTTSS-GGGG-

pLDDT: mean 84.23, std 21.23, range [27.86, 98.19]

Sequence (215 aa):
MQTRFEFDRMTTEPSIVSSEKHGAIPVTATENLQIPQLPAFTAHQRALLDQFFELNQRYKDSLHQAEESLTMSLTTYRQNRMCYGDITDVACFRREFFETVHVILSSSVTIGYEMAFHDQTTHRKRSWDLDALLRVKPDQVANGDLVETISYPQAKLRLRRHYVVQNQHLYWRTNQVTHHQQVVPWTEGLMLLQKFLEPHSIWLAHHFLSVQAYT

Radius of gyration: 30.0 Å; chains: 1; bounding box: 88×56×63 Å